Protein AF-A0AAE1B5J1-F1 (afdb_monomer)

Foldseek 3Di:
DDDDDDDDDDDPPPDDPDPPPDPFDDDPPPDDPPDPPDDDDDDPCCVVCCVPDDHPPDPCVVVVVVPDWPDDCVPADDPPDPPHDLCRRCVVVVVVVVVCCVPVDDDDPDDDDDDDDDDDDDDDPPDDDDDDDDDPDPPDDPVPPDDDDAQDWDWDDDDQWI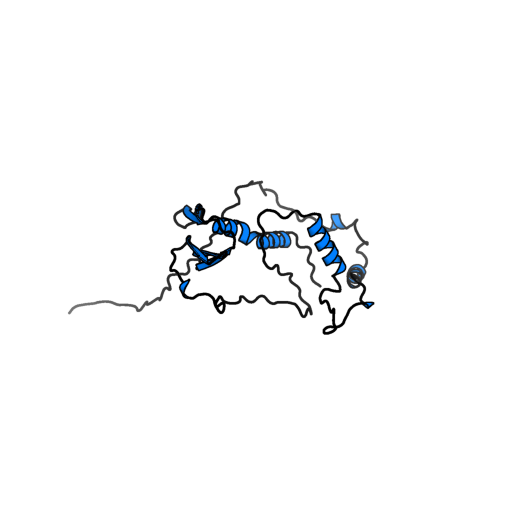WIWGHHVHTDTDIDSDFDQDWDWDWTQDPVGTDTDTDGPVVVSCVVCVCVVVVVNVVCVVVPPDDDD

Radius of gyration: 28.38 Å; Cα contacts (8 Å, |Δi|>4): 147; chains: 1; bounding box: 69×84×65 Å

Sequence (229 aa):
MTDEDSGDIDTSNEVDPDQSNVDDGLDLDERDSFSWGEDLKPVEINLFTKHVGPKTEDLELIHERKYLHINDNTNALAAGQDGYNPLFKIQPVNNTVKNACNTLFRLGAAFSFNEVMIPFKGSLWFRSTQRTVLSKRKHFPKDLEDQLQVNECKMRSVGNLVDTQWRHKRVMHMLSTDASPMMHTVSFHSKGGPIDKQIYQCVEVYIKNIGDVDRQDQVKAYFSTGQKK

Organism: NCBI:txid231223

Structure (mmCIF, N/CA/C/O backbone):
data_AF-A0AAE1B5J1-F1
#
_entry.id   AF-A0AAE1B5J1-F1
#
loop_
_atom_site.group_PDB
_atom_site.id
_atom_site.type_symbol
_atom_site.label_atom_id
_atom_site.label_alt_id
_atom_site.label_comp_id
_atom_site.label_asym_id
_atom_site.label_entity_id
_atom_site.label_seq_id
_atom_site.pdbx_PDB_ins_code
_atom_site.Cartn_x
_atom_site.Cartn_y
_atom_site.Cartn_z
_atom_site.occupancy
_atom_site.B_iso_or_equiv
_atom_site.auth_seq_id
_atom_site.auth_comp_id
_atom_site.auth_asym_id
_atom_site.auth_atom_id
_atom_site.pdbx_PDB_model_num
ATOM 1 N N . MET A 1 1 ? -33.821 69.588 31.229 1.00 34.25 1 MET A N 1
ATOM 2 C CA . MET A 1 1 ? -33.974 68.820 32.476 1.00 34.25 1 MET A CA 1
ATOM 3 C C . MET A 1 1 ? -33.841 67.372 32.058 1.00 34.25 1 MET A C 1
ATOM 5 O O . MET A 1 1 ? -34.768 66.920 31.407 1.00 34.25 1 MET A O 1
ATOM 9 N N . THR A 1 2 ? -32.651 66.797 32.313 1.00 34.25 2 THR A N 1
ATOM 10 C CA . THR A 1 2 ? -32.288 65.357 32.387 1.00 34.25 2 THR A CA 1
ATOM 11 C C . THR A 1 2 ? -32.663 64.445 31.210 1.00 34.25 2 THR A C 1
ATOM 13 O O . THR A 1 2 ? -33.786 64.491 30.736 1.00 34.25 2 THR A O 1
ATOM 16 N N . ASP A 1 3 ? -31.860 63.517 30.709 1.00 32.44 3 ASP A N 1
ATOM 17 C CA . ASP A 1 3 ? -30.463 63.118 30.880 1.00 32.44 3 ASP A CA 1
ATOM 18 C C . ASP A 1 3 ? -30.115 62.260 29.643 1.00 32.44 3 ASP A C 1
ATOM 20 O O . ASP A 1 3 ? -30.984 61.906 28.841 1.00 32.44 3 ASP A O 1
ATOM 24 N N . GLU A 1 4 ? -28.828 61.976 29.501 1.00 37.03 4 GLU A N 1
ATOM 25 C CA . GLU A 1 4 ? -28.194 60.994 28.620 1.00 37.03 4 GLU A CA 1
ATOM 26 C C . G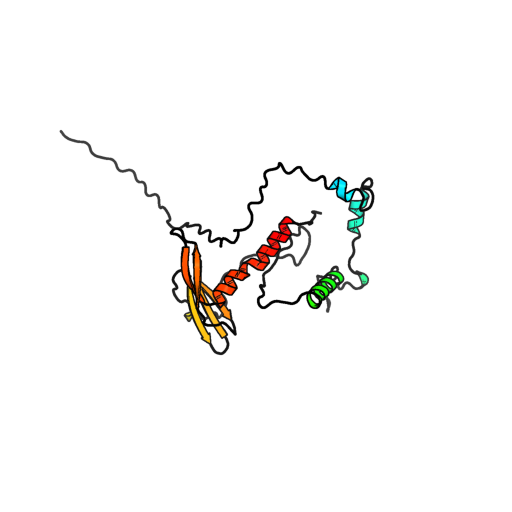LU A 1 4 ? -28.829 59.593 28.728 1.00 37.03 4 GLU A C 1
ATOM 28 O O . GLU A 1 4 ? -29.213 59.205 29.826 1.00 37.03 4 GLU A O 1
ATOM 33 N N . ASP A 1 5 ? -28.859 58.811 27.637 1.00 35.16 5 ASP A N 1
ATOM 34 C CA . ASP A 1 5 ? -28.282 57.453 27.664 1.00 35.16 5 ASP A CA 1
ATOM 35 C C . ASP A 1 5 ? -28.103 56.818 26.263 1.00 35.16 5 ASP A C 1
ATOM 37 O O . ASP A 1 5 ? -28.937 56.986 25.374 1.00 35.16 5 ASP A O 1
ATOM 41 N N . SER A 1 6 ? -26.961 56.132 26.137 1.00 36.59 6 SER A N 1
ATOM 42 C CA . SER A 1 6 ? -26.529 55.001 25.286 1.00 36.59 6 SER A CA 1
ATOM 43 C C . SER A 1 6 ? -27.397 54.548 24.092 1.00 36.59 6 SER A C 1
ATOM 45 O O . SER A 1 6 ? -28.604 54.391 24.173 1.00 36.59 6 SER A O 1
ATOM 47 N N . GLY A 1 7 ? -26.870 54.246 22.901 1.00 30.53 7 GLY A N 1
ATOM 48 C CA . GLY A 1 7 ? -25.543 53.743 22.556 1.00 30.53 7 GLY A CA 1
ATOM 49 C C . GLY A 1 7 ? -25.546 52.216 22.528 1.00 30.53 7 GLY A C 1
ATOM 50 O O . GLY A 1 7 ? -25.080 51.629 23.487 1.00 30.53 7 GLY A O 1
ATOM 51 N N . ASP A 1 8 ? -26.011 51.600 21.433 1.00 35.25 8 ASP A N 1
ATOM 52 C CA . ASP A 1 8 ? -25.713 50.194 21.133 1.00 35.25 8 ASP A CA 1
ATOM 53 C C . ASP A 1 8 ? -25.432 49.998 19.639 1.00 35.25 8 ASP A C 1
ATOM 55 O O . ASP A 1 8 ? -26.232 50.308 18.753 1.00 35.25 8 ASP A O 1
ATOM 59 N N . ILE A 1 9 ? -24.210 49.531 19.404 1.00 37.53 9 ILE A N 1
ATOM 60 C CA . ILE A 1 9 ? -23.598 49.174 18.134 1.00 37.53 9 ILE A CA 1
ATOM 61 C C . ILE A 1 9 ? -24.028 47.744 17.798 1.00 37.53 9 ILE A C 1
ATOM 63 O O . ILE A 1 9 ? -23.862 46.829 18.601 1.00 37.53 9 ILE A O 1
ATOM 67 N N . ASP A 1 10 ? -24.539 47.557 16.584 1.00 32.00 10 ASP A N 1
ATOM 68 C CA . ASP A 1 10 ? -24.821 46.247 16.006 1.00 32.00 10 ASP A CA 1
ATOM 69 C C . ASP A 1 10 ? -23.497 45.542 15.659 1.00 32.00 10 ASP A C 1
ATOM 71 O O . ASP A 1 10 ? -22.845 45.836 14.655 1.00 32.00 10 ASP A O 1
ATOM 75 N N . THR A 1 11 ? -23.064 44.637 16.536 1.00 33.38 11 THR A N 1
AT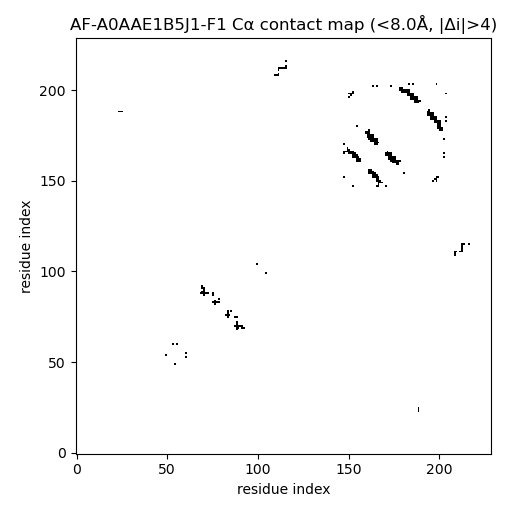OM 76 C CA . THR A 1 11 ? -22.020 43.643 16.255 1.00 33.38 11 THR A CA 1
ATOM 77 C C . THR A 1 11 ? -22.597 42.249 16.424 1.00 33.38 11 THR A C 1
ATOM 79 O O . THR A 1 11 ? -22.384 41.589 17.440 1.00 33.38 11 THR A O 1
ATOM 82 N N . SER A 1 12 ? -23.300 41.771 15.405 1.00 33.84 12 SER A N 1
ATOM 83 C CA . SER A 1 12 ? -23.534 40.345 15.200 1.00 33.84 12 SER A CA 1
ATOM 84 C C . SER A 1 12 ? -22.434 39.780 14.291 1.00 33.84 12 SER A C 1
ATOM 86 O O . SER A 1 12 ? -22.598 39.585 13.092 1.00 33.84 12 SER A O 1
ATOM 88 N N . ASN A 1 13 ? -21.263 39.526 14.887 1.00 30.66 13 ASN A N 1
ATOM 89 C CA . ASN A 1 13 ? -20.312 38.556 14.346 1.00 30.66 13 ASN A CA 1
ATOM 90 C C . ASN A 1 13 ? -20.913 37.160 14.564 1.00 30.66 13 ASN A C 1
ATOM 92 O O . ASN A 1 13 ? -20.880 36.641 15.681 1.00 30.66 13 ASN A O 1
ATOM 96 N N . GLU A 1 14 ? -21.451 36.547 13.512 1.00 32.97 14 GLU A N 1
ATOM 97 C CA . GLU A 1 14 ? -21.687 35.102 13.481 1.00 32.97 14 GLU A CA 1
ATOM 98 C C . GLU A 1 14 ? -20.327 34.391 13.509 1.00 32.97 14 GLU A C 1
ATOM 100 O O . GLU A 1 14 ? -19.630 34.274 12.501 1.00 32.97 14 GLU A O 1
ATOM 105 N N . VAL A 1 15 ? -19.913 33.960 14.701 1.00 33.94 15 VAL A N 1
ATOM 106 C CA . VAL A 1 15 ? -18.775 33.058 14.882 1.00 33.94 15 VAL A CA 1
ATOM 107 C C . VAL A 1 15 ? -19.302 31.630 14.816 1.00 33.94 15 VAL A C 1
ATOM 109 O O . VAL A 1 15 ? -19.942 31.146 15.746 1.00 33.94 15 VAL A O 1
ATOM 112 N N . ASP A 1 16 ? -19.015 30.981 13.694 1.00 32.66 16 ASP A N 1
ATOM 113 C CA . ASP A 1 16 ? -19.186 29.552 13.428 1.00 32.66 16 ASP A CA 1
ATOM 114 C C . ASP A 1 16 ? -18.270 28.743 14.381 1.00 32.66 16 ASP A C 1
ATOM 116 O O . ASP A 1 16 ? -17.042 28.856 14.272 1.00 32.66 16 ASP A O 1
ATOM 120 N N . PRO A 1 17 ? -18.780 27.963 15.357 1.00 32.44 17 PRO A N 1
ATOM 121 C CA . PRO A 1 17 ? -17.929 27.349 16.363 1.00 32.44 17 PRO A CA 1
ATOM 122 C C . PRO A 1 17 ? -17.772 25.847 16.110 1.00 32.44 17 PRO A C 1
ATOM 124 O O . PRO A 1 17 ? -18.260 25.062 16.908 1.00 32.44 17 PRO A O 1
ATOM 127 N N . ASP A 1 18 ? -17.088 25.425 15.040 1.00 34.34 18 ASP A N 1
ATOM 128 C CA . ASP A 1 18 ? -16.332 24.155 15.070 1.00 34.34 18 ASP A CA 1
ATOM 129 C C . ASP A 1 18 ? -15.359 24.006 13.884 1.00 34.34 18 ASP A C 1
ATOM 131 O O . ASP A 1 18 ? -15.517 23.176 12.989 1.00 34.34 18 ASP A O 1
ATOM 135 N N . GLN A 1 19 ? -14.298 24.812 13.875 1.00 31.31 19 GLN A N 1
ATOM 136 C CA . GLN A 1 19 ? -13.058 24.435 13.190 1.00 31.31 19 GLN A CA 1
ATOM 137 C C . GLN A 1 19 ? -12.030 23.989 14.226 1.00 31.31 19 GLN A C 1
ATOM 139 O O . GLN A 1 19 ? -10.984 24.608 14.420 1.00 31.31 19 GLN A O 1
ATOM 144 N N . SER A 1 20 ? -12.324 22.896 14.929 1.00 32.25 20 SER A N 1
ATOM 145 C CA . SER A 1 20 ? -11.291 22.170 15.654 1.00 32.25 20 SER A CA 1
ATOM 146 C C . SER A 1 20 ? -10.507 21.293 14.668 1.00 32.25 20 SER A C 1
ATOM 148 O O . SER A 1 20 ? -10.861 20.160 14.355 1.00 32.25 20 SER A O 1
ATOM 150 N N . ASN A 1 21 ? -9.408 21.846 14.147 1.00 30.94 21 ASN A N 1
ATOM 151 C CA . ASN A 1 21 ? -8.335 21.061 13.540 1.00 30.94 21 ASN A CA 1
ATOM 152 C C . ASN A 1 21 ? -7.795 20.098 14.607 1.00 30.94 21 ASN A C 1
ATOM 154 O O . ASN A 1 21 ? -7.036 20.501 15.486 1.00 30.94 21 ASN A O 1
ATOM 158 N N . VAL A 1 22 ? -8.256 18.847 14.573 1.00 33.16 22 VAL A N 1
ATOM 159 C CA . VAL A 1 22 ? -7.724 17.775 15.416 1.00 33.16 22 VAL A CA 1
ATOM 160 C C . VAL A 1 22 ? -6.590 17.099 14.649 1.00 33.16 22 VAL A C 1
ATOM 162 O O . VAL A 1 22 ? -6.818 16.339 13.694 1.00 33.16 22 VAL A O 1
ATOM 165 N N . ASP A 1 23 ? -5.377 17.493 15.022 1.00 35.31 23 ASP A N 1
ATOM 166 C CA . ASP A 1 23 ? -4.120 16.843 14.679 1.00 35.31 23 ASP A CA 1
ATOM 167 C C . ASP A 1 23 ? -3.923 15.670 15.650 1.00 35.31 23 ASP A C 1
ATOM 169 O O . ASP A 1 23 ? -3.488 15.848 16.783 1.00 35.31 23 ASP A O 1
ATOM 173 N N . ASP A 1 24 ? -4.371 14.486 15.230 1.00 36.31 24 ASP A N 1
ATOM 174 C CA . ASP A 1 24 ? -4.282 13.237 15.995 1.00 36.31 24 ASP A CA 1
ATOM 175 C C . ASP A 1 24 ? -3.102 12.409 15.467 1.00 36.31 24 ASP A C 1
ATOM 177 O O . ASP A 1 24 ? -3.276 11.335 14.883 1.00 36.31 24 ASP A O 1
ATOM 181 N N . GLY A 1 25 ? -1.893 12.951 15.608 1.00 37.16 25 GLY A N 1
ATOM 182 C CA . GLY A 1 25 ? -0.659 12.203 15.402 1.00 37.16 25 GLY A CA 1
ATOM 183 C C . GLY A 1 25 ? -0.437 11.227 16.558 1.00 37.16 25 GLY A C 1
ATOM 184 O O . GLY A 1 25 ? -0.418 11.625 17.721 1.00 37.16 25 GLY A O 1
ATOM 185 N N . LEU A 1 26 ? -0.285 9.938 16.251 1.00 42.88 26 LEU A N 1
ATOM 186 C CA . LEU A 1 26 ? 0.264 8.971 17.200 1.00 42.88 26 LEU A CA 1
ATOM 187 C C . LEU A 1 26 ? 1.771 9.210 17.297 1.00 42.88 26 LEU A C 1
ATOM 189 O O . LEU A 1 26 ? 2.478 9.094 16.297 1.00 42.88 26 LEU A O 1
ATOM 193 N N . ASP A 1 27 ? 2.237 9.540 18.496 1.00 39.25 27 ASP A N 1
ATOM 194 C CA . ASP A 1 27 ? 3.647 9.780 18.785 1.00 39.25 27 ASP A CA 1
ATOM 195 C C . ASP A 1 27 ? 4.402 8.440 18.789 1.00 39.25 27 ASP A C 1
ATOM 197 O O . ASP A 1 27 ? 4.147 7.569 19.626 1.00 39.25 27 ASP A O 1
ATOM 201 N N . LEU A 1 28 ? 5.282 8.235 17.807 1.00 43.75 28 LEU A N 1
ATOM 202 C CA . LEU A 1 28 ? 6.151 7.054 17.714 1.00 43.75 28 LEU A CA 1
ATOM 203 C C . LEU A 1 28 ? 7.645 7.398 17.757 1.00 43.75 28 LEU A C 1
ATOM 205 O O . LEU A 1 28 ? 8.471 6.499 17.585 1.00 43.75 28 LEU A O 1
ATOM 209 N N . ASP A 1 29 ? 8.003 8.645 18.058 1.00 38.66 29 ASP A N 1
ATOM 210 C CA . ASP A 1 29 ? 9.387 9.112 17.980 1.00 38.66 29 ASP A CA 1
ATOM 211 C C . ASP A 1 29 ? 9.989 9.411 19.361 1.00 38.66 29 ASP A C 1
ATOM 213 O O . ASP A 1 29 ? 10.525 10.481 19.627 1.00 38.66 29 ASP A O 1
ATOM 217 N N . GLU A 1 30 ? 10.004 8.404 20.236 1.00 45.66 30 GLU A N 1
ATOM 218 C CA . GLU A 1 30 ? 11.075 8.292 21.232 1.00 45.66 30 GLU A CA 1
ATOM 219 C C . GLU A 1 30 ? 12.156 7.366 20.668 1.00 45.66 30 GLU A C 1
ATOM 221 O O . GLU A 1 30 ? 12.141 6.156 20.901 1.00 45.66 30 GLU A O 1
ATOM 226 N N . ARG A 1 31 ? 13.090 7.920 19.884 1.00 44.06 31 ARG A N 1
ATOM 227 C CA . ARG A 1 31 ? 14.431 7.343 19.703 1.00 44.06 31 ARG A CA 1
ATOM 228 C C . ARG A 1 31 ? 15.435 8.373 19.171 1.00 44.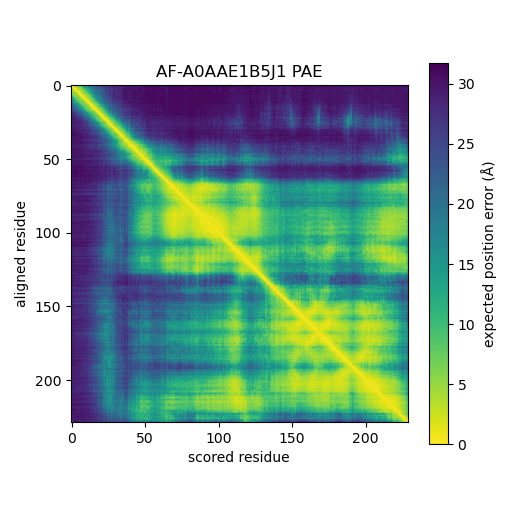06 31 ARG A C 1
ATOM 230 O O . ARG A 1 31 ? 15.290 8.898 18.075 1.00 44.06 31 ARG A O 1
ATOM 237 N N . ASP A 1 32 ? 16.468 8.573 19.986 1.00 37.59 32 ASP A N 1
ATOM 238 C CA . ASP A 1 32 ? 17.760 9.212 19.730 1.00 37.59 32 ASP A CA 1
ATOM 239 C C . ASP A 1 32 ? 17.754 10.648 19.193 1.00 37.59 32 ASP A C 1
ATOM 241 O O . ASP A 1 32 ? 17.873 10.923 18.000 1.00 37.59 32 ASP A O 1
ATOM 245 N N . SER A 1 33 ? 17.816 11.590 20.137 1.00 45.69 33 SER A N 1
ATOM 246 C CA . SER A 1 33 ? 18.436 12.900 19.946 1.00 45.69 33 SER A CA 1
ATOM 247 C C . SER A 1 33 ? 19.943 12.742 19.672 1.00 45.69 33 SER A C 1
ATOM 249 O O . SER A 1 33 ? 20.786 13.072 20.509 1.00 45.69 33 SER A O 1
ATOM 251 N N . PHE A 1 34 ? 20.301 12.201 18.508 1.00 40.28 34 PHE A N 1
ATOM 252 C CA . PHE A 1 34 ? 21.653 12.299 17.975 1.00 40.28 34 PHE A CA 1
ATOM 253 C C . PHE A 1 34 ? 21.814 13.707 17.387 1.00 40.28 34 PHE A C 1
ATOM 255 O O . PHE A 1 34 ? 21.155 14.087 16.422 1.00 40.28 34 PHE A O 1
ATOM 262 N N . SER A 1 35 ? 22.630 14.510 18.063 1.00 41.06 35 SER A N 1
ATOM 263 C CA . SER A 1 35 ? 22.847 15.936 17.818 1.00 41.06 35 SER A CA 1
ATOM 264 C C . SER A 1 35 ? 23.281 16.237 16.375 1.00 41.06 35 SER A C 1
ATOM 266 O O . SER A 1 35 ? 24.405 15.932 15.984 1.00 41.06 35 SER A O 1
ATOM 268 N N . TRP A 1 36 ? 22.424 16.917 15.607 1.00 40.31 36 TRP A N 1
ATOM 269 C CA . TRP A 1 36 ? 22.756 17.584 14.336 1.00 40.31 36 TRP A CA 1
ATOM 270 C C . TRP A 1 36 ? 23.494 18.920 14.564 1.00 40.31 36 TRP A C 1
ATOM 272 O O . TRP A 1 36 ? 23.179 19.935 13.951 1.00 40.31 36 TRP A O 1
ATOM 282 N N . GLY A 1 37 ? 24.454 18.948 15.490 1.00 47.00 37 GLY A N 1
ATOM 283 C CA . GLY A 1 37 ? 25.156 20.164 15.917 1.00 47.00 37 GLY A CA 1
ATOM 284 C C . GLY A 1 37 ? 26.254 20.671 14.975 1.00 47.00 37 GLY A C 1
ATOM 285 O O . GLY A 1 37 ? 26.966 21.598 15.349 1.00 47.00 37 GLY A O 1
ATOM 286 N N . GLU A 1 38 ? 26.421 20.086 13.787 1.00 51.53 38 GLU A N 1
ATOM 287 C CA . GLU A 1 38 ? 27.392 20.554 12.794 1.00 51.53 38 GLU A CA 1
ATOM 288 C C . GLU A 1 38 ? 26.693 21.045 11.525 1.00 51.53 38 GLU A C 1
ATOM 290 O O . GLU A 1 38 ? 25.786 20.388 11.009 1.00 51.53 38 GLU A O 1
ATOM 295 N N . ASP A 1 39 ? 27.151 22.188 11.002 1.00 53.72 39 ASP A N 1
ATOM 296 C CA . ASP A 1 39 ? 26.728 22.714 9.704 1.00 53.72 39 ASP A CA 1
ATOM 297 C C . ASP A 1 39 ? 26.977 21.663 8.614 1.00 53.72 39 ASP A C 1
ATOM 299 O O . ASP A 1 39 ? 28.115 21.415 8.195 1.00 53.72 39 ASP A O 1
ATOM 303 N N . LEU A 1 40 ? 25.896 21.042 8.139 1.00 54.66 40 LEU A N 1
ATOM 304 C CA . LEU A 1 40 ? 25.945 20.077 7.050 1.00 54.66 40 LEU A CA 1
ATOM 305 C C . LEU A 1 40 ? 26.404 20.780 5.776 1.00 54.66 40 LEU A C 1
ATOM 307 O O . LEU A 1 40 ? 25.660 21.523 5.134 1.00 54.66 40 LEU A O 1
ATOM 311 N N . LYS A 1 41 ? 27.654 20.528 5.393 1.00 56.03 41 LYS A N 1
ATOM 312 C CA . LYS A 1 41 ? 28.191 21.010 4.123 1.00 56.03 41 LYS A CA 1
ATOM 313 C C . LYS A 1 41 ? 27.541 20.229 2.975 1.00 56.03 41 LYS A C 1
ATOM 315 O O . LYS A 1 41 ? 27.426 19.005 3.075 1.00 56.03 41 LYS A O 1
ATOM 320 N N . PRO A 1 42 ? 27.147 20.892 1.873 1.00 55.69 42 PRO A N 1
ATOM 321 C CA . PRO A 1 42 ? 26.664 20.200 0.687 1.00 55.69 42 PRO A CA 1
ATOM 322 C C . PRO A 1 42 ? 27.691 19.161 0.234 1.00 55.69 42 PRO A C 1
ATOM 324 O O . PRO A 1 42 ? 28.858 19.487 0.014 1.00 55.69 42 PRO A O 1
ATOM 327 N N . VAL A 1 43 ? 27.269 17.905 0.097 1.00 55.84 43 VAL A N 1
ATOM 328 C CA . VAL A 1 43 ? 28.120 16.867 -0.489 1.00 55.84 43 VAL A CA 1
ATOM 329 C C . VAL A 1 43 ? 28.215 17.136 -1.987 1.00 55.84 43 VAL A C 1
ATOM 331 O O . VAL A 1 43 ? 27.210 17.101 -2.698 1.00 55.84 43 VAL A O 1
ATOM 334 N N . GLU A 1 44 ? 29.423 17.392 -2.489 1.00 58.47 44 GLU A N 1
ATOM 335 C CA . GLU A 1 44 ? 29.667 17.475 -3.927 1.00 58.47 44 GLU A CA 1
ATOM 336 C C . GLU A 1 44 ? 29.524 16.085 -4.567 1.00 58.47 44 GLU A C 1
ATOM 338 O O . GLU A 1 44 ? 30.472 15.304 -4.650 1.00 58.47 44 GLU A O 1
ATOM 343 N N . ILE A 1 45 ? 28.320 15.776 -5.059 1.00 57.22 45 ILE A N 1
ATOM 344 C CA . ILE A 1 45 ? 27.990 14.512 -5.747 1.00 57.22 45 ILE A CA 1
ATOM 345 C C . ILE A 1 45 ? 28.942 14.252 -6.929 1.00 57.22 45 ILE A C 1
ATOM 347 O O . ILE A 1 45 ? 29.282 13.104 -7.217 1.00 57.22 45 ILE A O 1
ATOM 351 N N . ASN A 1 46 ? 29.442 15.319 -7.563 1.00 57.72 46 ASN A N 1
ATOM 352 C CA . ASN A 1 46 ? 30.378 15.248 -8.684 1.00 57.72 46 ASN A CA 1
ATOM 353 C C . ASN A 1 46 ? 31.658 14.464 -8.352 1.00 57.72 46 ASN A C 1
ATOM 355 O O . ASN A 1 46 ? 32.151 13.740 -9.212 1.00 57.72 46 ASN A O 1
ATOM 359 N N . LEU A 1 47 ? 32.185 14.547 -7.125 1.00 58.91 47 LEU A N 1
ATOM 360 C CA . LEU A 1 47 ? 33.372 13.782 -6.712 1.00 58.91 47 LEU A CA 1
ATOM 361 C C . LEU A 1 47 ? 33.111 12.267 -6.680 1.00 58.91 47 LEU A C 1
ATOM 363 O O . LEU A 1 47 ? 34.012 11.487 -6.997 1.00 58.91 47 LEU A O 1
ATOM 367 N N . PHE A 1 48 ? 31.878 11.854 -6.370 1.00 56.75 48 PHE A N 1
ATOM 368 C CA . PHE A 1 48 ? 31.466 10.448 -6.323 1.00 56.75 48 PHE A CA 1
ATOM 369 C C . PHE A 1 48 ? 31.172 9.862 -7.707 1.00 56.75 48 PHE A C 1
ATOM 371 O O . PHE A 1 48 ? 31.475 8.697 -7.955 1.00 56.75 48 PHE A O 1
ATOM 378 N N . THR A 1 49 ? 30.623 10.652 -8.633 1.00 61.75 49 THR A N 1
ATOM 379 C CA . THR A 1 49 ? 30.252 10.169 -9.975 1.00 61.75 49 THR A CA 1
ATOM 380 C C . THR A 1 49 ? 31.341 10.373 -11.026 1.00 61.75 49 THR A C 1
ATOM 382 O O . THR A 1 49 ? 31.280 9.747 -12.077 1.00 61.75 49 THR A O 1
ATOM 385 N N . LYS A 1 50 ? 32.377 11.183 -10.759 1.00 64.31 50 LYS A N 1
ATOM 386 C CA . LYS A 1 50 ? 33.480 11.480 -11.702 1.00 64.31 50 LYS A CA 1
ATOM 387 C C . LYS A 1 50 ? 34.195 10.242 -12.257 1.00 64.31 50 LYS A C 1
ATOM 389 O O . LYS A 1 50 ? 34.761 10.297 -13.345 1.00 64.31 50 LYS A O 1
ATOM 394 N N . HIS A 1 51 ? 34.190 9.144 -11.505 1.00 68.00 51 HIS A N 1
ATOM 395 C CA . HIS A 1 51 ? 34.872 7.898 -11.862 1.00 68.00 51 HIS A CA 1
ATOM 396 C C . HIS A 1 51 ? 33.913 6.806 -12.363 1.00 68.00 51 HIS A C 1
ATOM 398 O O . HIS A 1 51 ? 34.361 5.702 -12.665 1.00 68.00 51 HIS A O 1
ATOM 404 N N . VAL A 1 52 ? 32.605 7.088 -12.434 1.00 66.81 52 VAL A N 1
ATOM 405 C CA . VAL A 1 52 ? 31.568 6.109 -12.778 1.00 66.81 52 VAL A CA 1
ATOM 406 C C . VAL A 1 52 ? 30.728 6.638 -13.937 1.00 66.81 52 VAL A C 1
ATOM 408 O O . VAL A 1 52 ? 29.977 7.598 -13.793 1.00 66.81 52 VAL A O 1
ATOM 411 N N . GLY A 1 53 ? 30.824 5.962 -15.081 1.00 62.88 53 GLY A N 1
ATOM 412 C CA . GLY A 1 53 ? 30.126 6.330 -16.314 1.00 62.88 53 GLY A CA 1
ATOM 413 C C . GLY A 1 53 ? 31.008 7.105 -17.303 1.00 62.88 53 GLY A C 1
ATOM 414 O O . GLY A 1 53 ? 32.158 7.425 -16.992 1.00 62.88 53 GLY A O 1
ATOM 415 N N . PRO A 1 54 ? 30.512 7.359 -18.526 1.00 57.97 54 PRO A N 1
ATOM 416 C CA . PRO A 1 54 ? 31.270 8.078 -19.548 1.00 57.97 54 PRO A CA 1
ATOM 417 C C . PRO A 1 54 ? 31.599 9.504 -19.081 1.00 57.97 54 PRO A C 1
ATOM 419 O O . PRO A 1 54 ? 30.804 10.135 -18.385 1.00 57.97 54 PRO A O 1
ATOM 422 N N . LYS A 1 55 ? 32.791 10.005 -19.427 1.00 57.59 55 LYS A N 1
ATOM 423 C CA . LYS A 1 55 ? 33.266 11.326 -18.989 1.00 57.59 55 LYS A CA 1
ATOM 424 C C . LYS A 1 55 ? 32.372 12.414 -19.591 1.00 57.59 55 LYS A C 1
ATOM 426 O O . LYS A 1 55 ? 32.204 12.485 -20.801 1.00 57.59 55 LYS A O 1
ATOM 431 N N . THR A 1 56 ? 31.806 13.250 -18.730 1.00 53.75 56 THR A N 1
ATOM 432 C CA . THR A 1 56 ? 30.755 14.251 -18.990 1.00 53.75 56 THR A CA 1
ATOM 433 C C . THR A 1 56 ? 31.196 15.469 -19.817 1.00 53.75 56 THR A C 1
ATOM 435 O O . THR A 1 56 ? 30.653 16.558 -19.652 1.00 53.75 56 THR A O 1
ATOM 438 N N . GLU A 1 57 ? 32.188 15.315 -20.688 1.00 54.28 57 GLU A N 1
ATOM 439 C CA . GLU A 1 57 ? 32.622 16.371 -21.613 1.00 54.28 57 GLU A CA 1
ATOM 440 C C . GLU A 1 57 ? 31.738 16.402 -22.874 1.00 54.28 57 GLU A C 1
ATOM 442 O O . GLU A 1 57 ? 31.634 17.433 -23.534 1.00 54.28 57 GLU A O 1
ATOM 447 N N . ASP A 1 58 ? 30.991 15.322 -23.128 1.00 48.84 58 ASP A N 1
ATOM 448 C CA . ASP A 1 58 ? 30.091 15.200 -24.267 1.00 48.84 58 ASP A CA 1
ATOM 449 C C . ASP A 1 58 ? 28.621 15.381 -23.855 1.00 48.84 58 ASP A C 1
ATOM 451 O O . ASP A 1 58 ? 28.031 14.585 -23.115 1.00 48.84 58 ASP A O 1
ATOM 455 N N . LEU A 1 59 ? 27.978 16.406 -24.423 1.00 48.97 59 LEU A N 1
ATOM 456 C CA . LEU A 1 59 ? 26.523 16.642 -24.394 1.00 48.97 59 LEU A CA 1
ATOM 457 C C . LEU A 1 59 ? 25.697 15.452 -24.950 1.00 48.97 59 LEU A C 1
ATOM 459 O O . LEU A 1 59 ? 24.464 15.461 -24.887 1.00 48.97 59 LEU A O 1
ATOM 463 N N . GLU A 1 60 ? 26.358 14.408 -25.455 1.00 51.59 60 GLU A N 1
ATOM 464 C CA . GLU A 1 60 ? 25.771 13.170 -25.971 1.00 51.59 60 GLU A CA 1
ATOM 465 C C . GLU A 1 60 ? 25.232 12.218 -24.881 1.00 51.59 60 GLU A C 1
ATOM 467 O O . GLU A 1 60 ? 24.377 11.379 -25.159 1.00 51.59 60 GLU A O 1
ATOM 472 N N . LEU A 1 61 ? 25.590 12.385 -23.604 1.00 48.28 61 LEU A N 1
ATOM 473 C CA . LEU A 1 61 ? 25.034 11.555 -22.515 1.00 48.28 61 LEU A CA 1
ATOM 474 C C . LEU A 1 61 ? 23.535 11.798 -22.248 1.00 48.28 61 LEU A C 1
ATOM 476 O O . LEU A 1 61 ? 22.804 10.892 -21.833 1.00 48.28 61 LEU A O 1
ATOM 480 N N . ILE A 1 62 ? 23.032 13.004 -22.538 1.00 50.69 62 ILE A N 1
ATOM 481 C CA . ILE A 1 62 ? 21.583 13.284 -22.546 1.00 50.69 62 ILE A CA 1
ATOM 482 C C . ILE A 1 62 ? 20.906 12.555 -23.728 1.00 50.69 62 ILE A C 1
ATOM 484 O O . ILE A 1 62 ? 19.705 12.269 -23.686 1.00 50.69 62 ILE A O 1
ATOM 488 N N . HIS A 1 63 ? 21.663 12.209 -24.775 1.00 51.62 63 HIS A N 1
ATOM 489 C CA . HIS A 1 63 ? 21.193 11.449 -25.931 1.00 51.62 63 HIS A CA 1
ATOM 490 C C . HIS A 1 63 ? 21.126 9.936 -25.677 1.00 51.62 63 HIS A C 1
ATOM 492 O O . HIS A 1 63 ? 20.162 9.319 -26.123 1.00 51.62 63 HIS A O 1
ATOM 498 N N . GLU A 1 64 ? 22.039 9.332 -24.914 1.00 52.53 64 GLU A N 1
ATOM 499 C CA . GLU A 1 64 ? 22.048 7.871 -24.697 1.00 52.53 64 GLU A CA 1
ATOM 500 C C . GLU A 1 64 ? 20.793 7.351 -23.976 1.00 52.53 64 GLU A C 1
ATOM 502 O O . GLU A 1 64 ? 20.219 6.327 -24.352 1.00 52.53 64 GLU A O 1
ATOM 507 N N . ARG A 1 65 ? 20.263 8.105 -23.003 1.00 59.06 65 ARG A N 1
ATOM 508 C CA . ARG A 1 65 ? 19.011 7.747 -22.306 1.00 59.06 65 ARG A CA 1
ATOM 509 C C . ARG A 1 65 ? 17.776 7.778 -23.211 1.00 59.06 65 ARG A C 1
ATOM 511 O O . ARG A 1 65 ? 16.749 7.206 -22.846 1.00 59.06 65 ARG A O 1
ATOM 518 N N . LYS A 1 66 ? 17.846 8.427 -24.383 1.00 65.50 66 LYS A N 1
ATOM 519 C CA . LYS A 1 66 ? 16.761 8.405 -25.382 1.00 65.50 66 LYS A CA 1
ATOM 520 C C . LYS A 1 66 ? 16.609 7.024 -26.024 1.00 65.50 66 LYS A C 1
ATOM 522 O O . LYS A 1 66 ? 15.514 6.715 -26.484 1.00 65.50 66 LYS A O 1
ATOM 527 N N . TYR A 1 67 ? 17.665 6.210 -26.007 1.00 73.12 67 TYR A N 1
ATOM 528 C CA . TYR A 1 67 ? 17.713 4.881 -26.620 1.00 73.12 67 TYR A CA 1
ATOM 529 C C . TYR A 1 67 ? 17.544 3.739 -25.613 1.00 73.12 67 TYR A C 1
ATOM 531 O O . TYR A 1 67 ? 17.663 2.571 -25.979 1.00 73.12 67 TYR A O 1
ATOM 539 N N . LEU A 1 68 ? 17.251 4.046 -24.344 1.00 79.81 68 LEU A N 1
ATOM 540 C CA . LEU A 1 68 ? 16.959 3.015 -23.357 1.00 79.81 68 LEU A CA 1
ATOM 541 C C . LEU A 1 68 ? 15.617 2.343 -23.690 1.00 79.81 68 LEU A C 1
ATOM 543 O O . LEU A 1 68 ? 14.541 2.879 -23.411 1.00 79.81 68 LEU A O 1
ATOM 547 N N . HIS A 1 69 ? 15.693 1.146 -24.266 1.00 84.50 69 HIS A N 1
ATOM 548 C CA . HIS A 1 69 ? 14.557 0.281 -24.561 1.00 84.50 69 HIS A CA 1
ATOM 549 C C . HIS A 1 69 ? 14.650 -0.996 -23.724 1.00 84.50 69 HIS A C 1
ATOM 551 O O . HIS A 1 69 ? 15.670 -1.674 -23.721 1.00 84.50 69 HIS A O 1
ATOM 557 N N . ILE A 1 70 ? 13.577 -1.310 -22.996 1.00 88.94 70 ILE A N 1
ATOM 558 C CA . ILE A 1 70 ? 13.527 -2.445 -22.058 1.00 88.94 70 ILE A CA 1
ATOM 559 C C . ILE A 1 70 ? 12.917 -3.700 -22.706 1.00 88.94 70 ILE A C 1
ATOM 561 O O . ILE A 1 70 ? 13.146 -4.810 -22.233 1.00 88.94 70 ILE A O 1
ATOM 565 N N . ASN A 1 71 ? 12.142 -3.541 -23.781 1.00 92.00 71 ASN A N 1
ATOM 566 C CA . ASN A 1 71 ? 11.503 -4.646 -24.489 1.00 92.00 71 ASN A CA 1
ATOM 567 C C . ASN A 1 71 ? 11.571 -4.442 -26.010 1.00 92.00 71 ASN A C 1
ATOM 569 O O . ASN A 1 71 ? 11.666 -3.305 -26.483 1.00 92.00 71 ASN A O 1
ATOM 573 N N . ASP A 1 72 ? 11.488 -5.543 -26.755 1.00 89.69 72 ASP A N 1
ATOM 574 C CA . ASP A 1 72 ? 11.471 -5.552 -28.215 1.00 89.69 72 ASP A CA 1
ATOM 575 C C . ASP A 1 72 ? 10.088 -5.147 -28.748 1.00 89.69 72 ASP A C 1
ATOM 577 O O . ASP A 1 72 ? 9.091 -5.846 -28.565 1.00 89.69 72 ASP A O 1
ATOM 581 N N . ASN A 1 73 ? 10.036 -4.004 -29.433 1.00 88.56 73 ASN A N 1
ATOM 582 C CA . ASN A 1 73 ? 8.796 -3.448 -29.968 1.00 88.56 73 ASN A CA 1
ATOM 583 C C . ASN A 1 73 ? 8.273 -4.184 -31.213 1.00 88.56 73 ASN A C 1
ATOM 585 O O . ASN A 1 73 ? 7.147 -3.898 -31.614 1.00 88.56 73 ASN A O 1
ATOM 589 N N . THR A 1 74 ? 9.023 -5.112 -31.819 1.00 90.19 74 THR A N 1
ATOM 590 C CA . THR A 1 74 ? 8.533 -5.896 -32.973 1.00 90.19 74 THR A CA 1
ATOM 591 C C . THR A 1 74 ? 7.297 -6.730 -32.629 1.00 90.19 74 THR A C 1
ATOM 593 O O . THR A 1 74 ? 6.445 -6.948 -33.485 1.00 90.19 74 THR A O 1
ATOM 596 N N . ASN A 1 75 ? 7.161 -7.118 -31.358 1.00 87.38 75 ASN A N 1
ATOM 597 C CA . ASN A 1 75 ? 6.037 -7.897 -30.837 1.00 87.38 75 ASN A CA 1
ATOM 598 C C . ASN A 1 75 ? 4.979 -7.028 -30.130 1.00 87.38 75 ASN A C 1
ATOM 600 O O . ASN A 1 75 ? 4.066 -7.555 -29.494 1.00 87.38 75 ASN A O 1
ATOM 604 N N . ALA A 1 76 ? 5.103 -5.697 -30.184 1.00 88.25 76 ALA A N 1
ATOM 605 C CA . ALA A 1 76 ? 4.159 -4.798 -29.534 1.00 88.25 76 ALA A CA 1
ATOM 606 C C . ALA A 1 76 ? 2.834 -4.761 -30.306 1.00 88.25 76 ALA A C 1
ATOM 608 O O . ALA A 1 76 ? 2.772 -4.286 -31.439 1.00 88.25 76 ALA A O 1
ATOM 609 N N . LEU A 1 77 ? 1.761 -5.214 -29.662 1.00 90.81 77 LEU A N 1
ATOM 610 C CA . LEU A 1 77 ? 0.413 -5.151 -30.221 1.00 90.81 77 LEU A CA 1
ATOM 611 C C . LEU A 1 77 ? -0.177 -3.739 -30.103 1.00 90.81 77 LEU A C 1
ATOM 613 O O . LEU A 1 77 ? 0.154 -2.974 -29.190 1.00 90.81 77 LEU A O 1
ATOM 617 N N . ALA A 1 78 ? -1.069 -3.392 -31.029 1.00 87.31 78 ALA A N 1
ATOM 618 C CA . ALA A 1 78 ? -1.790 -2.126 -31.029 1.00 87.31 78 ALA A CA 1
ATOM 619 C C . ALA A 1 78 ? -2.984 -2.156 -30.061 1.00 87.31 78 ALA A C 1
ATOM 621 O O . ALA A 1 78 ? -3.558 -3.209 -29.778 1.00 87.31 78 ALA A O 1
ATOM 622 N N . ALA A 1 79 ? -3.384 -0.979 -29.570 1.00 85.56 79 ALA A N 1
ATOM 623 C CA . ALA A 1 79 ? -4.549 -0.856 -28.701 1.00 85.56 79 ALA A CA 1
ATOM 624 C C . ALA A 1 79 ? -5.808 -1.402 -29.399 1.00 85.56 79 ALA A C 1
ATOM 626 O O . ALA A 1 79 ? -6.097 -1.037 -30.537 1.00 85.56 79 ALA A O 1
ATOM 627 N N . GLY A 1 80 ? -6.547 -2.274 -28.706 1.00 87.50 80 GLY A N 1
ATOM 628 C CA . GLY A 1 80 ? -7.755 -2.924 -29.227 1.00 87.50 80 GLY A CA 1
ATOM 629 C C . GLY A 1 80 ? -7.528 -4.291 -29.882 1.00 87.50 80 GLY A C 1
ATOM 630 O O . GLY A 1 80 ? -8.505 -4.966 -30.191 1.00 87.50 80 GLY A O 1
ATOM 631 N N . GLN A 1 81 ? -6.278 -4.728 -30.064 1.00 90.56 81 GLN A N 1
ATOM 632 C CA . GLN A 1 81 ? -5.977 -6.106 -30.460 1.00 90.56 81 GLN A CA 1
ATOM 633 C C . GLN A 1 81 ? -6.045 -7.052 -29.256 1.00 90.56 81 GLN A C 1
ATOM 635 O O . GLN A 1 81 ? -5.744 -6.656 -28.126 1.00 90.56 81 GLN A O 1
ATOM 640 N N . ASP A 1 82 ? -6.424 -8.306 -29.503 1.00 90.44 82 ASP A N 1
ATOM 641 C CA . ASP A 1 82 ? -6.425 -9.336 -28.465 1.00 90.44 82 ASP A CA 1
ATOM 642 C C . ASP A 1 82 ? -5.004 -9.550 -27.922 1.00 90.44 82 ASP A C 1
ATOM 644 O O . ASP A 1 82 ? -4.037 -9.584 -28.681 1.00 90.44 82 ASP A O 1
ATOM 648 N N . GLY A 1 83 ? -4.865 -9.618 -26.598 1.00 88.38 83 GLY A N 1
ATOM 649 C CA . GLY A 1 83 ? -3.562 -9.666 -25.924 1.00 88.38 83 GLY A CA 1
ATOM 650 C C . GLY A 1 83 ? -2.814 -8.327 -25.801 1.00 88.38 83 GLY A C 1
ATOM 651 O O . GLY A 1 83 ? -1.678 -8.315 -25.319 1.00 88.38 83 GLY A O 1
ATOM 652 N N . TYR A 1 84 ? -3.409 -7.189 -26.184 1.00 90.62 84 TYR A N 1
ATOM 653 C CA . TYR A 1 84 ? -2.797 -5.870 -25.978 1.00 90.62 84 TYR A CA 1
ATOM 654 C C . TYR A 1 84 ? -2.471 -5.601 -24.497 1.00 90.62 84 TYR A C 1
ATOM 656 O O . TYR A 1 84 ? -3.345 -5.638 -23.631 1.00 90.62 84 TYR A O 1
ATOM 664 N N . ASN A 1 85 ? -1.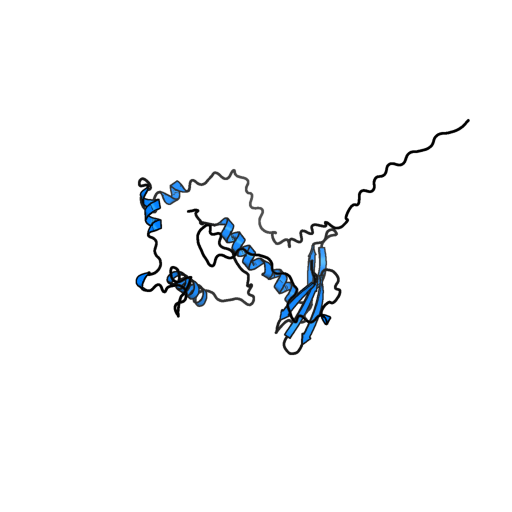211 -5.251 -24.215 1.00 89.62 85 ASN A N 1
ATOM 665 C CA . ASN A 1 85 ? -0.737 -4.903 -22.876 1.00 89.62 85 ASN A CA 1
ATOM 666 C C . ASN A 1 85 ? -0.184 -3.460 -22.838 1.00 89.62 85 ASN A C 1
ATOM 668 O O . ASN A 1 85 ? 0.890 -3.204 -23.390 1.00 89.62 85 ASN A O 1
ATOM 672 N N . PRO A 1 86 ? -0.829 -2.521 -22.116 1.00 88.12 86 PRO A N 1
ATOM 673 C CA . PRO A 1 86 ? -0.355 -1.138 -21.975 1.00 88.12 86 PRO A CA 1
ATOM 674 C C . PRO A 1 86 ? 1.049 -1.011 -21.360 1.00 88.12 86 PRO A C 1
ATOM 676 O O . PRO A 1 86 ? 1.735 -0.011 -21.573 1.00 88.12 86 PRO A O 1
ATOM 679 N N . LEU A 1 87 ? 1.487 -2.023 -20.603 1.00 90.69 87 LEU A N 1
ATOM 680 C CA . LEU A 1 87 ? 2.788 -2.075 -19.934 1.00 90.69 87 LEU A CA 1
ATOM 681 C C . LEU A 1 87 ? 3.830 -2.897 -20.705 1.00 90.69 87 LEU A C 1
ATOM 683 O O . LEU A 1 87 ? 4.913 -3.132 -20.172 1.00 90.69 87 LEU A O 1
ATOM 687 N N . PHE A 1 88 ? 3.540 -3.316 -21.944 1.00 92.12 88 PHE A N 1
ATOM 688 C CA . PHE A 1 88 ? 4.404 -4.184 -22.754 1.00 92.12 88 PHE A CA 1
ATOM 689 C C . PHE A 1 88 ? 5.873 -3.735 -22.745 1.00 92.12 88 PHE A C 1
ATOM 691 O O . PHE A 1 88 ? 6.770 -4.531 -22.484 1.00 92.12 88 PHE A O 1
ATOM 698 N N . LYS A 1 89 ? 6.127 -2.433 -22.927 1.00 90.62 89 LYS A N 1
ATOM 699 C CA . LYS A 1 89 ? 7.489 -1.873 -23.002 1.00 90.62 89 LYS A CA 1
ATOM 700 C C . LYS A 1 89 ? 8.331 -2.072 -21.739 1.00 90.62 89 LYS A C 1
ATOM 702 O O . LYS A 1 89 ? 9.549 -2.095 -21.839 1.00 90.62 89 LYS A O 1
ATOM 707 N N . ILE A 1 90 ? 7.701 -2.199 -20.573 1.00 91.88 90 ILE A N 1
ATOM 708 C CA . ILE A 1 90 ? 8.376 -2.389 -19.277 1.00 91.88 90 ILE A CA 1
ATOM 709 C C . ILE A 1 90 ? 8.103 -3.772 -18.673 1.00 91.88 90 ILE A C 1
ATOM 711 O O . ILE A 1 90 ? 8.541 -4.068 -17.562 1.00 91.88 90 ILE A O 1
ATOM 715 N N . GLN A 1 91 ? 7.366 -4.623 -19.389 1.00 93.19 91 GLN A N 1
ATOM 716 C CA . GLN A 1 91 ? 6.900 -5.911 -18.894 1.00 93.19 91 GLN A CA 1
ATOM 717 C C . GLN A 1 91 ? 8.037 -6.833 -18.427 1.00 93.19 91 GLN A C 1
ATOM 719 O O . GLN A 1 91 ? 7.869 -7.417 -17.357 1.00 93.19 91 GLN A O 1
ATOM 724 N N . PRO A 1 92 ? 9.192 -6.942 -19.120 1.00 94.06 92 PRO A N 1
ATOM 725 C CA . PRO A 1 92 ? 10.291 -7.785 -18.650 1.00 94.06 92 PRO A CA 1
ATOM 726 C C . PRO A 1 92 ? 10.780 -7.389 -17.253 1.00 94.06 92 PRO A C 1
ATOM 728 O O . PRO A 1 92 ? 10.866 -8.233 -16.367 1.00 94.06 92 PRO A O 1
ATOM 731 N N . VAL A 1 93 ? 11.003 -6.092 -17.019 1.00 93.94 93 VAL A N 1
ATOM 732 C CA . VAL A 1 93 ? 11.427 -5.576 -15.708 1.00 93.94 93 VAL A CA 1
ATOM 733 C C . VAL A 1 93 ? 10.342 -5.794 -14.658 1.00 93.94 93 VAL A C 1
ATOM 735 O O . VAL A 1 93 ? 10.639 -6.303 -13.579 1.00 93.94 93 VAL A O 1
ATOM 738 N N . ASN A 1 94 ? 9.081 -5.489 -14.977 1.00 92.25 94 ASN A N 1
ATOM 739 C CA . ASN A 1 94 ? 7.965 -5.732 -14.061 1.00 92.25 94 ASN A CA 1
ATOM 740 C C . ASN A 1 94 ? 7.862 -7.208 -13.658 1.00 92.25 94 ASN A C 1
ATOM 742 O O . ASN A 1 94 ? 7.633 -7.504 -12.488 1.00 92.25 94 ASN A O 1
ATOM 746 N N . ASN A 1 95 ? 8.037 -8.131 -14.602 1.00 94.75 95 ASN A N 1
ATOM 747 C CA . ASN A 1 95 ? 8.001 -9.564 -14.330 1.00 94.75 95 ASN A CA 1
ATOM 748 C C . ASN A 1 95 ? 9.178 -9.992 -13.451 1.00 94.75 95 ASN A C 1
ATOM 750 O O . ASN A 1 95 ? 8.970 -10.711 -12.479 1.00 94.75 95 ASN A O 1
ATOM 754 N N . THR A 1 96 ? 10.391 -9.515 -13.738 1.00 95.12 96 THR A N 1
ATOM 755 C CA . THR A 1 96 ? 11.579 -9.801 -12.922 1.00 95.12 96 THR A CA 1
ATOM 756 C C . THR A 1 96 ? 11.404 -9.319 -11.486 1.00 95.12 96 THR A C 1
ATOM 758 O O . THR A 1 96 ? 11.638 -10.087 -10.556 1.00 95.12 96 THR A O 1
ATOM 761 N N . VAL A 1 97 ? 10.936 -8.082 -11.288 1.00 93.00 97 VAL A N 1
ATOM 762 C CA . VAL A 1 97 ? 10.692 -7.526 -9.948 1.00 93.00 97 VAL A CA 1
ATOM 763 C C . VAL A 1 97 ? 9.598 -8.310 -9.227 1.00 93.00 97 VAL A C 1
ATOM 765 O O . VAL A 1 97 ? 9.801 -8.712 -8.087 1.00 93.00 97 VAL A O 1
ATOM 768 N N . LYS A 1 98 ? 8.471 -8.605 -9.890 1.00 92.12 98 LYS A N 1
ATOM 769 C CA . LYS A 1 98 ? 7.397 -9.431 -9.309 1.00 92.12 98 LYS A CA 1
ATOM 770 C C . LYS A 1 98 ? 7.900 -10.808 -8.889 1.00 92.12 98 LYS A C 1
ATOM 772 O O . LYS A 1 98 ? 7.593 -11.258 -7.791 1.00 92.12 98 LYS A O 1
ATOM 777 N N . ASN A 1 99 ? 8.690 -11.457 -9.740 1.00 94.81 99 ASN A N 1
ATOM 778 C CA . ASN A 1 99 ? 9.268 -12.760 -9.438 1.00 94.81 99 ASN A CA 1
ATOM 779 C C . ASN A 1 99 ? 10.207 -12.678 -8.234 1.00 94.81 99 ASN A C 1
ATOM 781 O O . ASN A 1 99 ? 10.085 -13.499 -7.336 1.00 94.81 99 ASN A O 1
ATOM 785 N N . ALA A 1 100 ? 11.078 -11.668 -8.174 1.00 92.62 100 ALA A N 1
ATOM 786 C CA . ALA A 1 100 ? 11.954 -11.449 -7.027 1.00 92.62 100 ALA A CA 1
ATOM 787 C C . ALA A 1 100 ? 11.161 -11.196 -5.734 1.00 92.62 100 ALA A C 1
ATOM 789 O O . ALA A 1 100 ? 11.474 -11.787 -4.705 1.00 92.62 100 ALA A O 1
ATOM 790 N N . CYS A 1 101 ? 10.101 -10.384 -5.777 1.00 88.81 101 CYS A N 1
ATOM 791 C CA . CYS A 1 101 ? 9.219 -10.184 -4.627 1.00 88.81 101 CYS A CA 1
ATOM 792 C C . CYS A 1 101 ? 8.571 -11.502 -4.179 1.00 88.81 101 CYS A C 1
ATOM 794 O O . CYS A 1 101 ? 8.558 -11.790 -2.989 1.00 88.81 101 CYS A O 1
ATOM 796 N N . ASN A 1 102 ? 8.100 -12.330 -5.112 1.00 88.69 102 ASN A N 1
ATOM 797 C CA . ASN A 1 102 ? 7.460 -13.606 -4.789 1.00 88.69 102 ASN A CA 1
ATOM 798 C C . ASN A 1 102 ? 8.433 -14.657 -4.230 1.00 88.69 102 ASN A C 1
ATOM 800 O O . ASN A 1 102 ? 8.021 -15.503 -3.441 1.00 88.69 102 ASN A O 1
ATOM 804 N N . THR A 1 103 ? 9.700 -14.650 -4.654 1.00 91.81 103 THR A N 1
ATOM 805 C CA . THR A 1 103 ? 10.682 -15.669 -4.247 1.00 91.81 103 THR A CA 1
ATOM 806 C C . THR A 1 103 ? 11.483 -15.272 -3.015 1.00 91.81 103 THR A C 1
ATOM 808 O O . THR A 1 103 ? 11.835 -16.137 -2.215 1.00 91.81 103 THR A O 1
ATOM 811 N N . LEU A 1 104 ? 11.784 -13.982 -2.857 1.00 89.88 104 LEU A N 1
ATOM 812 C CA . LEU A 1 104 ? 12.663 -13.480 -1.800 1.00 89.88 104 LEU A CA 1
ATOM 813 C C . LEU A 1 104 ? 11.892 -12.943 -0.594 1.00 89.88 104 LEU A C 1
ATOM 815 O O . LEU A 1 104 ? 12.439 -12.923 0.508 1.00 89.88 104 LEU A O 1
ATOM 819 N N . PHE A 1 105 ? 10.643 -12.504 -0.773 1.00 85.06 105 PHE A N 1
ATOM 820 C CA . PHE A 1 105 ? 9.870 -11.906 0.307 1.00 85.06 105 PHE A CA 1
ATOM 821 C C . PHE A 1 105 ? 8.921 -12.922 0.938 1.00 85.06 105 PHE A C 1
ATOM 823 O O . PHE A 1 105 ? 8.043 -13.479 0.280 1.00 85.06 105 PHE A O 1
ATOM 830 N N . ARG A 1 106 ? 9.065 -13.137 2.249 1.00 80.38 106 ARG A N 1
ATOM 831 C CA . ARG A 1 106 ? 8.054 -13.834 3.043 1.00 80.38 106 ARG A CA 1
ATOM 832 C C . ARG A 1 106 ? 7.128 -12.811 3.666 1.00 80.38 106 ARG A C 1
ATOM 834 O O . ARG A 1 106 ? 7.525 -11.989 4.484 1.00 80.38 106 ARG A O 1
ATOM 841 N N . LEU A 1 107 ? 5.888 -12.892 3.228 1.00 76.94 107 LEU A N 1
ATOM 842 C CA . LEU A 1 107 ? 4.775 -12.099 3.698 1.00 76.94 107 LEU A CA 1
ATOM 843 C C . LEU A 1 107 ? 4.495 -12.414 5.193 1.00 76.94 107 LEU A C 1
ATOM 845 O O . LEU A 1 107 ? 4.532 -13.575 5.599 1.00 76.94 107 LEU A O 1
ATOM 849 N N . GLY A 1 108 ? 4.296 -11.372 6.013 1.00 76.50 108 GLY A N 1
ATOM 850 C CA . GLY A 1 108 ? 4.033 -11.471 7.460 1.00 76.50 108 GLY A CA 1
ATOM 851 C C . GLY A 1 108 ? 2.579 -11.828 7.803 1.00 76.50 108 GLY A C 1
ATOM 852 O O . GLY A 1 108 ? 1.843 -12.330 6.971 1.00 76.50 108 GLY A O 1
ATOM 853 N N . ALA A 1 109 ? 2.126 -11.583 9.034 1.00 78.00 109 ALA A N 1
ATOM 854 C CA . ALA A 1 109 ? 0.729 -11.860 9.408 1.00 78.00 109 ALA A CA 1
ATOM 855 C C . ALA A 1 109 ? -0.257 -10.741 9.005 1.00 78.00 109 ALA A C 1
ATOM 857 O O . ALA A 1 109 ? -1.463 -10.969 8.985 1.00 78.00 109 ALA A O 1
ATOM 858 N N . ALA A 1 110 ? 0.241 -9.539 8.695 1.00 77.88 110 ALA A N 1
ATOM 859 C CA . ALA A 1 110 ? -0.566 -8.367 8.365 1.00 77.88 110 ALA A CA 1
ATOM 860 C C . ALA A 1 110 ? -0.072 -7.709 7.071 1.00 77.88 110 ALA A C 1
ATOM 862 O O . ALA A 1 110 ? 1.136 -7.600 6.848 1.00 77.88 110 ALA A O 1
ATOM 863 N N . PHE A 1 111 ? -1.017 -7.256 6.244 1.00 80.25 111 PHE A N 1
ATOM 864 C CA . PHE A 1 111 ? -0.757 -6.553 4.988 1.00 80.25 111 PHE A CA 1
ATOM 865 C C . PHE A 1 111 ? -1.649 -5.331 4.876 1.00 80.25 111 PHE A C 1
ATOM 867 O O . PHE A 1 111 ? -2.828 -5.381 5.225 1.00 80.25 111 PHE A O 1
ATOM 874 N N . SER A 1 112 ? -1.091 -4.266 4.321 1.00 82.06 112 SER A N 1
ATOM 875 C CA . SER A 1 112 ? -1.819 -3.077 3.908 1.00 82.06 112 SER A CA 1
ATOM 876 C C . SER A 1 112 ? -1.830 -2.996 2.381 1.00 82.06 112 SER A C 1
ATOM 878 O O . SER A 1 112 ? -0.840 -3.289 1.708 1.00 82.06 112 SER A O 1
ATOM 880 N N . PHE A 1 113 ? -2.981 -2.620 1.828 1.00 80.75 113 PHE A N 1
ATOM 881 C CA . PHE A 1 113 ? -3.154 -2.356 0.405 1.00 80.75 113 PHE A CA 1
ATOM 882 C C . PHE A 1 113 ? -3.638 -0.922 0.253 1.00 80.75 113 PHE A C 1
ATOM 884 O O . PHE A 1 113 ? -4.675 -0.559 0.800 1.00 80.75 113 PHE A O 1
ATOM 891 N N . ASN A 1 114 ? -2.879 -0.125 -0.485 1.00 79.75 114 ASN A N 1
ATOM 892 C CA . ASN A 1 114 ? -3.230 1.242 -0.837 1.00 79.75 114 ASN A CA 1
ATOM 893 C C . ASN A 1 114 ? -2.593 1.571 -2.193 1.00 79.75 114 ASN A C 1
ATOM 895 O O . ASN A 1 114 ? -1.699 0.853 -2.661 1.00 79.75 114 ASN A O 1
ATOM 899 N N . GLU A 1 115 ? -3.041 2.638 -2.839 1.00 82.00 115 GLU A N 1
ATOM 900 C CA . GLU A 1 115 ? -2.435 3.112 -4.076 1.00 82.00 115 GLU A CA 1
ATOM 901 C C . GLU A 1 115 ? -1.216 4.007 -3.813 1.00 82.00 115 GLU A C 1
ATOM 903 O O . GLU A 1 115 ? -1.209 4.830 -2.906 1.00 82.00 115 GLU A O 1
ATOM 908 N N . VAL A 1 116 ? -0.196 3.894 -4.671 1.00 79.56 116 VAL A N 1
ATOM 909 C CA . VAL A 1 116 ? 0.924 4.846 -4.734 1.00 79.56 116 VAL A CA 1
ATOM 910 C C . VAL A 1 116 ? 0.901 5.542 -6.088 1.00 79.56 116 VAL A C 1
ATOM 912 O O . VAL A 1 116 ? 0.748 4.896 -7.130 1.00 79.56 116 VAL A O 1
ATOM 915 N N . MET A 1 117 ? 1.080 6.861 -6.085 1.00 82.06 117 MET A N 1
ATOM 916 C CA . MET A 1 117 ? 1.079 7.674 -7.297 1.00 82.06 117 MET A CA 1
ATOM 917 C C . MET A 1 117 ? 2.504 7.977 -7.749 1.00 82.06 117 MET A C 1
ATOM 919 O O . MET A 1 117 ? 3.290 8.576 -7.026 1.00 82.06 117 MET A O 1
ATOM 923 N N . ILE A 1 118 ? 2.823 7.630 -8.996 1.00 83.06 118 ILE A N 1
ATOM 924 C CA . ILE A 1 118 ? 4.094 8.015 -9.615 1.00 83.06 118 ILE A CA 1
ATOM 925 C C . ILE A 1 118 ? 3.855 9.280 -10.451 1.00 83.06 118 ILE A C 1
ATOM 927 O O . ILE A 1 118 ? 3.115 9.219 -11.441 1.00 83.06 118 ILE A O 1
ATOM 931 N N . PRO A 1 119 ? 4.452 10.434 -10.097 1.00 80.00 119 PRO A N 1
ATOM 932 C CA . PRO A 1 119 ? 4.252 11.664 -10.848 1.00 80.00 119 PRO A CA 1
ATOM 933 C C . PRO A 1 119 ? 4.875 11.551 -12.245 1.00 80.00 119 PRO A C 1
ATOM 935 O O . PRO A 1 119 ? 6.068 11.296 -12.399 1.00 80.00 119 PRO A O 1
ATOM 938 N N . PHE A 1 120 ? 4.069 11.781 -13.284 1.00 82.31 120 PHE A N 1
ATOM 939 C CA . PHE A 1 120 ? 4.528 11.777 -14.673 1.00 82.31 120 PHE A CA 1
ATOM 940 C C . PHE A 1 120 ? 3.872 12.897 -15.487 1.00 82.31 120 PHE A C 1
ATOM 942 O O . PHE A 1 120 ? 2.646 12.970 -15.616 1.00 82.31 120 PHE A O 1
ATOM 949 N N . LYS A 1 121 ? 4.704 13.753 -16.090 1.00 76.19 121 LYS A N 1
ATOM 950 C CA . LYS A 1 121 ? 4.278 14.831 -16.990 1.00 76.19 121 LYS A CA 1
ATOM 951 C C . LYS A 1 121 ? 4.615 14.437 -18.431 1.00 76.19 121 LYS A C 1
ATOM 953 O O . LYS A 1 121 ? 5.755 14.540 -18.863 1.00 76.19 121 LYS A O 1
ATOM 958 N N . GLY A 1 122 ? 3.616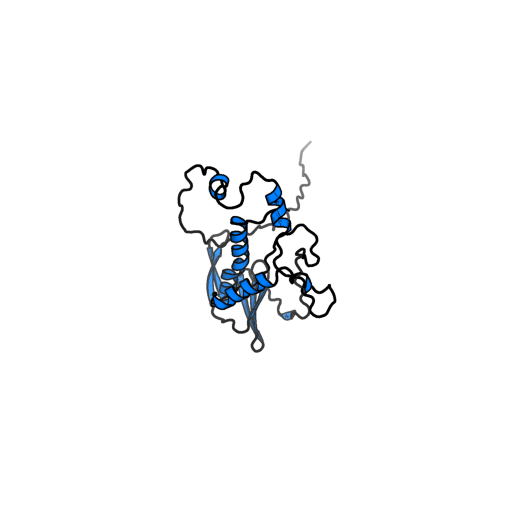 13.946 -19.161 1.00 81.44 122 GLY A N 1
ATOM 959 C CA . GLY A 1 122 ? 3.745 13.491 -20.547 1.00 81.44 122 GLY A CA 1
ATOM 960 C C . GLY A 1 122 ? 2.448 12.874 -21.070 1.00 81.44 122 GLY A C 1
ATOM 961 O O . GLY A 1 122 ? 1.443 12.833 -20.356 1.00 81.44 122 GLY A O 1
ATOM 962 N N . SER A 1 123 ? 2.457 12.399 -22.317 1.00 81.12 123 SER A N 1
ATOM 963 C CA . SER A 1 123 ? 1.313 11.681 -22.887 1.00 81.12 123 SER A CA 1
ATOM 964 C C . SER A 1 123 ? 1.322 10.231 -22.408 1.00 81.12 123 SER A C 1
ATOM 966 O O . SER A 1 123 ? 2.157 9.431 -22.828 1.00 81.12 123 SER A O 1
ATOM 968 N N . LEU A 1 124 ? 0.417 9.914 -21.485 1.00 81.44 124 LEU A N 1
ATOM 969 C CA . LEU A 1 124 ? 0.167 8.565 -20.997 1.00 81.44 124 LEU A CA 1
ATOM 970 C C . LEU A 1 124 ? -1.336 8.422 -20.798 1.00 81.44 124 LEU A C 1
ATOM 972 O O . LEU A 1 124 ? -1.921 9.101 -19.955 1.00 81.44 124 LEU A O 1
ATOM 976 N N . TRP A 1 125 ? -1.966 7.583 -21.612 1.00 78.19 125 TRP A N 1
ATOM 977 C CA . TRP A 1 125 ? -3.424 7.523 -21.696 1.00 78.19 125 TRP A CA 1
ATOM 978 C C . TRP A 1 125 ? -4.075 6.861 -20.471 1.00 78.19 125 TRP A C 1
ATOM 980 O O . TRP A 1 125 ? -5.219 7.165 -20.163 1.00 78.19 125 TRP A O 1
ATOM 990 N N . PHE A 1 126 ? -3.337 6.021 -19.734 1.00 79.25 126 PHE A N 1
ATOM 991 C CA . PHE A 1 126 ? -3.787 5.416 -18.472 1.00 79.25 126 PHE A CA 1
ATOM 992 C C . PHE A 1 126 ? -3.375 6.221 -17.227 1.00 79.25 126 PHE A C 1
ATOM 994 O O . PHE A 1 126 ? -3.444 5.725 -16.104 1.00 79.25 126 PHE A O 1
ATOM 1001 N N . ARG A 1 127 ? -2.934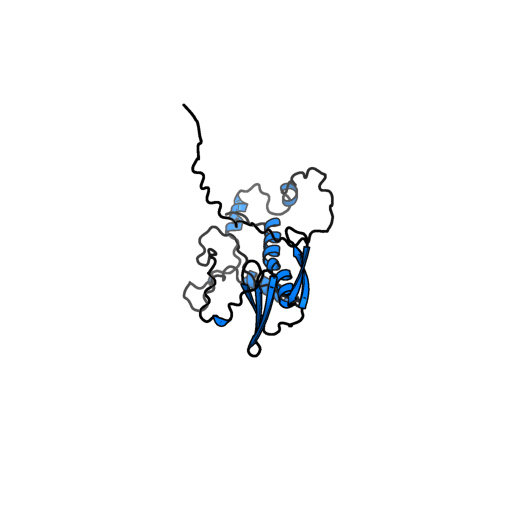 7.475 -17.397 1.00 78.62 127 ARG A N 1
ATOM 1002 C CA . ARG A 1 127 ? -2.700 8.376 -16.266 1.00 78.62 127 ARG A CA 1
ATOM 1003 C C . ARG A 1 127 ? -4.030 8.677 -15.582 1.00 78.62 127 ARG A C 1
ATOM 1005 O O . ARG A 1 127 ? -4.921 9.262 -16.192 1.00 78.62 127 ARG A O 1
ATOM 1012 N N . SER A 1 128 ? -4.110 8.363 -14.296 1.00 70.62 128 SER A N 1
ATOM 1013 C CA . SER A 1 128 ? -5.230 8.767 -13.453 1.00 70.62 128 SER A CA 1
ATOM 1014 C C . SER A 1 128 ? -4.929 10.097 -12.765 1.00 70.62 128 SER A C 1
ATOM 1016 O O . SER A 1 128 ? -3.817 10.321 -12.284 1.00 70.62 128 SER A O 1
ATOM 1018 N N . THR A 1 129 ? -5.916 10.987 -12.712 1.00 64.56 129 THR A N 1
ATOM 1019 C CA . THR A 1 129 ? -5.958 12.060 -11.717 1.00 64.56 129 THR A CA 1
ATOM 1020 C C . THR A 1 129 ? -6.827 11.555 -10.573 1.00 64.56 129 THR A C 1
ATOM 1022 O O . THR A 1 129 ? -8.006 11.264 -10.777 1.00 64.56 129 THR A O 1
ATOM 1025 N N . GLN A 1 130 ? -6.254 11.393 -9.376 1.00 54.50 130 GLN A N 1
ATOM 1026 C CA . GLN A 1 130 ? -7.046 10.940 -8.235 1.00 54.50 130 GLN A CA 1
ATOM 1027 C C . GLN A 1 130 ? -8.160 11.954 -7.943 1.00 54.50 130 GLN A C 1
ATOM 1029 O O . GLN A 1 130 ? -7.928 13.160 -7.843 1.00 54.50 130 GLN A O 1
ATOM 1034 N N . ARG A 1 131 ? -9.389 11.448 -7.839 1.00 37.06 131 ARG A N 1
ATOM 1035 C CA . ARG A 1 131 ? -10.561 12.161 -7.331 1.00 37.06 131 ARG A CA 1
ATOM 1036 C C . ARG A 1 131 ? -11.202 11.268 -6.282 1.00 37.06 131 ARG A C 1
ATOM 1038 O O . ARG A 1 131 ? -11.453 10.096 -6.546 1.00 37.06 131 ARG A O 1
ATOM 1045 N N . THR A 1 132 ? -11.467 11.813 -5.104 1.00 37.06 132 THR A N 1
ATOM 1046 C CA . THR A 1 132 ? -12.114 11.080 -4.015 1.00 37.06 132 THR A CA 1
ATOM 1047 C C . THR A 1 132 ? -13.555 10.751 -4.406 1.00 37.06 132 THR A C 1
ATOM 1049 O O . THR A 1 132 ? -14.336 11.651 -4.717 1.00 37.06 132 THR A O 1
ATOM 1052 N N . VAL A 1 133 ? -13.928 9.469 -4.410 1.00 38.38 133 VAL A N 1
ATOM 1053 C CA . VAL A 1 133 ? -15.317 9.042 -4.646 1.00 38.38 133 VAL A CA 1
ATOM 1054 C C . VAL A 1 133 ? -16.047 8.967 -3.300 1.00 38.38 133 VAL A C 1
ATOM 1056 O O . VAL A 1 133 ? -15.542 8.379 -2.347 1.00 38.38 133 VAL A O 1
ATOM 1059 N N . LEU A 1 134 ? -17.224 9.593 -3.208 1.00 48.62 134 LEU A N 1
ATOM 1060 C CA . LEU A 1 134 ? -18.007 9.736 -1.973 1.00 48.62 134 LEU A CA 1
ATOM 1061 C C . LEU A 1 134 ? -18.840 8.495 -1.599 1.00 48.62 134 LEU A C 1
ATOM 1063 O O . LEU A 1 134 ? -19.283 7.710 -2.435 1.00 48.62 134 LEU A O 1
ATOM 1067 N N . SER A 1 135 ? -19.103 8.399 -0.296 1.00 40.53 135 SER A N 1
ATOM 1068 C CA . SER A 1 135 ? -19.490 7.243 0.526 1.00 40.53 135 SER A CA 1
ATOM 1069 C C . SER A 1 135 ? -20.894 6.649 0.340 1.00 40.53 135 SER A C 1
ATOM 1071 O O . SER A 1 135 ? -21.341 5.882 1.187 1.00 40.53 135 SER A O 1
ATOM 1073 N N . LYS A 1 136 ? -21.617 6.943 -0.743 1.00 56.59 136 LYS A N 1
ATOM 1074 C CA . LYS A 1 136 ? -22.961 6.371 -0.960 1.00 56.59 136 LYS A CA 1
ATOM 1075 C C . LYS A 1 136 ? -22.867 5.066 -1.749 1.00 56.59 136 LYS A C 1
ATOM 1077 O O . LYS A 1 136 ? -23.266 4.998 -2.911 1.00 56.59 136 LYS A O 1
ATOM 1082 N N . ARG A 1 137 ? -22.292 4.026 -1.132 1.00 60.25 137 ARG A N 1
ATOM 1083 C CA . ARG A 1 137 ? -22.227 2.689 -1.743 1.00 60.25 137 ARG A CA 1
ATOM 1084 C C . ARG A 1 137 ? -23.646 2.138 -1.916 1.00 60.25 137 ARG A C 1
ATOM 1086 O O . ARG A 1 137 ? -24.407 2.023 -0.958 1.00 60.25 137 ARG A O 1
ATOM 1093 N N . LYS A 1 138 ? -24.009 1.808 -3.158 1.00 57.97 138 LYS A N 1
ATOM 1094 C CA . LYS A 1 138 ? -25.295 1.182 -3.499 1.00 57.97 138 LYS A CA 1
ATOM 1095 C C . LYS A 1 138 ? -25.410 -0.152 -2.740 1.00 57.97 138 LYS A C 1
ATOM 1097 O O . LYS A 1 138 ? -24.479 -0.949 -2.806 1.00 57.97 138 LYS A O 1
ATOM 1102 N N . HIS A 1 139 ? -26.546 -0.394 -2.082 1.00 64.44 139 HIS A N 1
ATOM 1103 C CA . HIS A 1 139 ? -26.844 -1.591 -1.266 1.00 64.44 139 HIS A CA 1
ATOM 1104 C C . HIS A 1 139 ? -26.118 -1.699 0.085 1.00 64.44 139 HIS A C 1
ATOM 1106 O O . HIS A 1 139 ? -26.109 -2.778 0.671 1.00 64.44 139 HIS A O 1
ATOM 1112 N N . PHE A 1 140 ? -25.544 -0.611 0.612 1.00 64.06 140 PHE A N 1
ATOM 1113 C CA . PHE A 1 140 ? -25.162 -0.608 2.025 1.00 64.06 140 PHE A CA 1
ATOM 1114 C C . PHE A 1 140 ? -26.435 -0.585 2.896 1.00 64.06 140 PHE A C 1
ATOM 1116 O O . PHE A 1 140 ? -27.303 0.259 2.636 1.00 64.06 140 PHE A O 1
ATOM 1123 N N . PRO A 1 141 ? -26.599 -1.501 3.868 1.00 66.19 141 PRO A N 1
ATOM 1124 C CA . PRO A 1 141 ? -27.788 -1.526 4.715 1.00 66.19 141 PRO A CA 1
ATOM 1125 C C . PRO A 1 141 ? -27.906 -0.220 5.513 1.00 66.19 141 PRO A C 1
ATOM 1127 O O . PRO A 1 141 ? -26.953 0.206 6.161 1.00 66.19 141 PRO A O 1
ATOM 1130 N N . LYS A 1 142 ? -29.065 0.442 5.436 1.00 66.62 142 LYS A N 1
ATOM 1131 C CA . LYS A 1 142 ? -29.291 1.767 6.056 1.00 66.62 142 LYS A CA 1
ATOM 1132 C C . LYS A 1 142 ? -29.494 1.675 7.567 1.00 66.62 142 LYS A C 1
ATOM 1134 O O . LYS A 1 142 ? -29.224 2.601 8.313 1.00 66.62 142 LYS A O 1
ATOM 1139 N N . ASP A 1 143 ? -29.928 0.509 7.999 1.00 67.56 143 ASP A N 1
ATOM 1140 C CA . ASP A 1 143 ? -30.146 0.055 9.364 1.00 67.56 143 ASP A CA 1
ATOM 1141 C C . ASP A 1 143 ? -28.824 -0.161 10.137 1.00 67.56 143 ASP A C 1
ATOM 1143 O O . ASP A 1 143 ? -28.838 -0.508 11.319 1.00 67.56 143 ASP A O 1
ATOM 1147 N N . LEU A 1 144 ? -27.677 0.099 9.491 1.00 63.44 144 LEU A N 1
ATOM 1148 C CA . LEU A 1 144 ? -26.354 0.088 10.115 1.00 63.44 144 LEU A CA 1
ATOM 1149 C C . LEU A 1 144 ? -25.865 1.472 10.597 1.00 63.44 144 LEU A C 1
ATOM 1151 O O . LEU A 1 144 ? -24.741 1.577 11.082 1.00 63.44 144 LEU A O 1
ATOM 1155 N N . GLU A 1 145 ? -26.675 2.529 10.474 1.00 66.75 145 GLU A N 1
ATOM 1156 C CA . GLU A 1 145 ? -26.331 3.898 10.896 1.00 66.75 145 GLU A CA 1
ATOM 1157 C C . GLU A 1 145 ? -26.493 4.100 12.417 1.00 66.75 145 GLU A C 1
ATOM 1159 O O . GLU A 1 145 ? -27.329 4.874 12.886 1.00 66.75 145 GLU A O 1
ATOM 1164 N N . ASP A 1 146 ? -25.694 3.396 13.220 1.00 68.88 146 ASP A N 1
ATOM 1165 C CA . ASP A 1 146 ? -25.648 3.625 14.664 1.00 68.88 146 ASP A CA 1
ATOM 1166 C C . ASP A 1 146 ? -25.035 4.998 14.993 1.00 68.88 146 ASP A C 1
ATOM 1168 O O . ASP A 1 146 ? -23.962 5.367 14.504 1.00 68.88 146 ASP A O 1
ATOM 1172 N N . GLN A 1 147 ? -25.675 5.741 15.902 1.00 75.25 147 GLN A N 1
ATOM 1173 C CA . GLN A 1 147 ? -25.037 6.897 16.527 1.00 75.25 147 GLN A CA 1
ATOM 1174 C C . GLN A 1 147 ? -24.012 6.403 17.550 1.00 75.25 147 GLN A C 1
ATOM 1176 O O . GLN A 1 147 ? -24.365 5.799 18.561 1.00 75.25 147 GLN A O 1
ATOM 1181 N N . LEU A 1 148 ? -22.739 6.645 17.253 1.00 76.88 148 LEU A N 1
ATOM 1182 C CA . LEU A 1 148 ? -21.603 6.302 18.103 1.00 76.88 148 LEU A CA 1
ATOM 1183 C C . LEU A 1 148 ? -20.992 7.575 18.692 1.00 76.88 148 LEU A C 1
ATOM 1185 O O . LEU A 1 148 ? -20.955 8.626 18.041 1.00 76.88 148 LEU A O 1
ATOM 1189 N N . GLN A 1 149 ? -20.459 7.491 19.903 1.00 78.50 149 GLN A N 1
ATOM 1190 C CA . GLN A 1 149 ? -19.552 8.503 20.435 1.00 78.50 149 GLN A CA 1
ATOM 1191 C C . GLN A 1 149 ? -18.175 8.385 19.776 1.00 78.50 149 GLN A C 1
ATOM 1193 O O . GLN A 1 149 ? -17.826 7.361 19.190 1.00 78.50 149 GLN A O 1
ATOM 1198 N N . VAL A 1 150 ? -17.381 9.456 19.827 1.00 77.50 150 VAL A N 1
ATOM 1199 C CA . VAL A 1 150 ? -16.019 9.421 19.273 1.00 77.50 150 VAL A CA 1
ATOM 1200 C C . VAL A 1 150 ? -15.201 8.351 20.005 1.00 77.50 150 VAL A C 1
ATOM 1202 O O . VAL A 1 150 ? -15.188 8.286 21.236 1.00 77.50 150 VAL A O 1
ATOM 1205 N N . ASN A 1 151 ? -14.513 7.522 19.230 1.00 77.56 151 ASN A N 1
ATOM 1206 C CA . ASN A 1 151 ? -13.762 6.319 19.580 1.00 77.56 151 ASN A CA 1
ATOM 1207 C C . ASN A 1 151 ? -14.589 5.198 20.231 1.00 77.56 151 ASN A C 1
ATOM 1209 O O . ASN A 1 151 ? -14.023 4.321 20.878 1.00 77.56 151 ASN A O 1
ATOM 1213 N N . GLU A 1 152 ? -15.909 5.203 20.054 1.00 83.31 152 GLU A N 1
ATOM 1214 C CA . GLU A 1 152 ? -16.757 4.055 20.373 1.00 83.31 152 GLU A CA 1
ATOM 1215 C C . GLU A 1 152 ? -16.740 3.052 19.213 1.00 83.31 152 GLU A C 1
ATOM 1217 O O . GLU A 1 152 ? -16.622 3.429 18.038 1.00 83.31 152 GLU A O 1
ATOM 1222 N N . CYS A 1 153 ? -16.862 1.767 19.543 1.00 83.69 153 CYS A N 1
ATOM 1223 C CA . CYS A 1 153 ? -16.971 0.701 18.563 1.00 83.69 153 CYS A CA 1
ATOM 1224 C C . CYS A 1 153 ? -18.119 -0.261 18.883 1.00 83.69 153 CYS A C 1
ATOM 1226 O O . CYS A 1 153 ? -18.462 -0.491 20.040 1.00 83.69 153 CYS A O 1
ATOM 1228 N N . LYS A 1 154 ? -18.708 -0.831 17.831 1.00 85.50 154 LYS A N 1
ATOM 1229 C CA . LYS A 1 154 ? -19.733 -1.879 17.900 1.00 85.50 154 LYS A CA 1
ATOM 1230 C C . LYS A 1 154 ? -19.408 -2.951 16.873 1.00 85.50 154 LYS A C 1
ATOM 1232 O O . LYS A 1 154 ? -18.987 -2.627 15.767 1.00 85.50 154 LYS A O 1
ATOM 1237 N N . MET A 1 155 ? -19.635 -4.212 17.217 1.00 84.81 155 MET A N 1
ATOM 1238 C CA . MET A 1 155 ? -19.425 -5.336 16.308 1.00 84.81 155 MET A CA 1
ATOM 1239 C C . MET A 1 155 ? -20.740 -6.079 16.068 1.00 84.81 155 MET A C 1
ATOM 1241 O O . MET A 1 155 ? -21.509 -6.322 16.998 1.00 84.81 155 MET A O 1
ATOM 1245 N N . ARG A 1 156 ? -21.007 -6.432 14.810 1.00 83.12 156 ARG A N 1
ATOM 1246 C CA . ARG A 1 156 ? -22.157 -7.234 14.372 1.00 83.12 156 ARG A CA 1
ATOM 1247 C C . ARG A 1 156 ? -21.687 -8.321 13.416 1.00 83.12 156 ARG A C 1
ATOM 1249 O O . ARG A 1 156 ? -20.707 -8.125 12.708 1.00 83.12 156 ARG A O 1
ATOM 1256 N N . SER A 1 157 ? -22.389 -9.448 13.354 1.00 84.19 157 SER A N 1
ATOM 1257 C CA . SER A 1 157 ? -22.075 -10.516 12.402 1.00 84.19 157 SER A CA 1
ATOM 1258 C C . SER A 1 157 ? -23.310 -11.001 11.655 1.00 84.19 157 SER A C 1
ATOM 1260 O O . SER A 1 157 ? -24.417 -11.052 12.193 1.00 84.19 157 SER A O 1
ATOM 1262 N N . VAL A 1 158 ? -23.108 -11.351 10.387 1.00 78.69 158 VAL A N 1
ATOM 1263 C CA . VAL A 1 158 ? -24.088 -12.025 9.535 1.00 78.69 158 VAL A CA 1
ATOM 1264 C C . VAL A 1 158 ? -23.369 -13.168 8.826 1.00 78.69 158 VAL A C 1
ATOM 1266 O O . VAL A 1 158 ? -22.516 -12.948 7.966 1.00 78.69 158 VAL A O 1
ATOM 1269 N N . GLY A 1 159 ? -23.701 -14.407 9.197 1.00 83.75 159 GLY A N 1
ATOM 1270 C CA . GLY A 1 159 ? -23.002 -15.592 8.697 1.00 83.75 159 GLY A CA 1
ATOM 1271 C C . GLY A 1 159 ? -21.526 -15.587 9.102 1.00 83.75 159 GLY A C 1
ATOM 1272 O O . GLY A 1 159 ? -21.206 -15.502 10.283 1.00 83.75 159 GLY A O 1
ATOM 1273 N N . ASN A 1 160 ? -20.636 -15.677 8.115 1.00 85.88 160 ASN A N 1
ATOM 1274 C CA . ASN A 1 160 ? -19.181 -15.629 8.281 1.00 85.88 160 ASN A CA 1
ATOM 1275 C C . ASN A 1 160 ? -18.587 -14.225 8.071 1.00 85.88 160 ASN A C 1
ATOM 1277 O O . ASN A 1 160 ? -17.373 -14.099 7.949 1.00 85.88 160 ASN A O 1
ATOM 1281 N N . LEU A 1 161 ? -19.422 -13.188 7.964 1.00 82.88 161 LEU A N 1
ATOM 1282 C CA . LEU A 1 161 ? -18.982 -11.806 7.827 1.00 82.88 161 LEU A CA 1
ATOM 1283 C C . LEU A 1 161 ? -19.250 -11.046 9.125 1.00 82.88 161 LEU A C 1
ATOM 1285 O O . LEU A 1 161 ? -20.347 -11.100 9.680 1.00 82.88 161 LEU A O 1
ATOM 1289 N N . VAL A 1 162 ? -18.247 -10.310 9.580 1.00 84.19 162 VAL A N 1
ATOM 1290 C CA . VAL A 1 162 ? -18.269 -9.457 10.763 1.00 84.19 162 VAL A CA 1
ATOM 1291 C C . VAL A 1 162 ? -18.087 -8.010 10.316 1.00 84.19 162 VAL A C 1
ATOM 1293 O O . VAL A 1 162 ? -17.146 -7.692 9.592 1.00 84.19 162 VAL A O 1
ATOM 1296 N N . ASP A 1 163 ? -18.999 -7.142 10.739 1.00 84.88 163 ASP A N 1
ATOM 1297 C CA . ASP A 1 163 ? -18.911 -5.690 10.616 1.00 84.88 163 ASP A CA 1
ATOM 1298 C C . ASP A 1 163 ? -18.488 -5.100 11.961 1.00 84.88 163 ASP A C 1
ATOM 1300 O O . ASP A 1 163 ? -19.213 -5.213 12.953 1.00 84.88 163 ASP A O 1
ATOM 1304 N N . THR A 1 164 ? -17.332 -4.446 11.985 1.00 86.62 164 THR A N 1
ATOM 1305 C CA . THR A 1 164 ? -16.897 -3.624 13.113 1.00 86.62 164 THR A CA 1
ATOM 1306 C C . THR A 1 164 ? -17.081 -2.162 12.755 1.00 86.62 164 THR A C 1
ATOM 1308 O O . THR A 1 164 ? -16.351 -1.608 11.931 1.00 86.62 164 THR A O 1
ATOM 1311 N N . GLN A 1 165 ? -18.034 -1.517 13.411 1.00 85.69 165 GLN A N 1
ATOM 1312 C CA . GLN A 1 165 ? -18.173 -0.075 13.370 1.00 85.69 165 GLN A CA 1
ATOM 1313 C C . GLN A 1 165 ? -17.251 0.577 14.372 1.00 85.69 165 GLN A C 1
ATOM 1315 O O . GLN A 1 165 ? -17.186 0.176 15.533 1.00 85.69 165 GLN A O 1
ATOM 1320 N N . TRP A 1 166 ? -16.596 1.637 13.932 1.00 85.88 166 TRP A N 1
ATOM 1321 C CA . TRP A 1 166 ? -15.784 2.480 14.785 1.00 85.88 166 TRP A CA 1
ATOM 1322 C C . TRP A 1 166 ? -15.955 3.929 14.368 1.00 85.88 166 TRP A C 1
ATOM 1324 O O . TRP A 1 166 ? -15.846 4.262 13.185 1.00 85.88 166 TRP A O 1
ATOM 1334 N N . ARG A 1 167 ? -16.227 4.810 15.329 1.00 83.62 167 ARG A N 1
ATOM 1335 C CA . ARG A 1 167 ? -16.320 6.240 15.049 1.00 83.62 167 ARG A CA 1
ATOM 1336 C C . ARG A 1 167 ? -15.023 6.934 15.417 1.00 83.62 167 ARG A C 1
ATOM 1338 O O . ARG A 1 167 ? -14.777 7.191 16.582 1.00 83.62 167 ARG A O 1
ATOM 1345 N N . HIS A 1 168 ? -14.242 7.303 14.411 1.00 79.25 168 HIS A N 1
ATOM 1346 C CA . HIS A 1 168 ? -13.151 8.263 14.569 1.00 79.25 168 HIS A CA 1
ATOM 1347 C C . HIS A 1 168 ? -13.697 9.674 14.274 1.00 79.25 168 HIS A C 1
ATOM 1349 O O . HIS A 1 168 ? -14.709 10.082 14.842 1.00 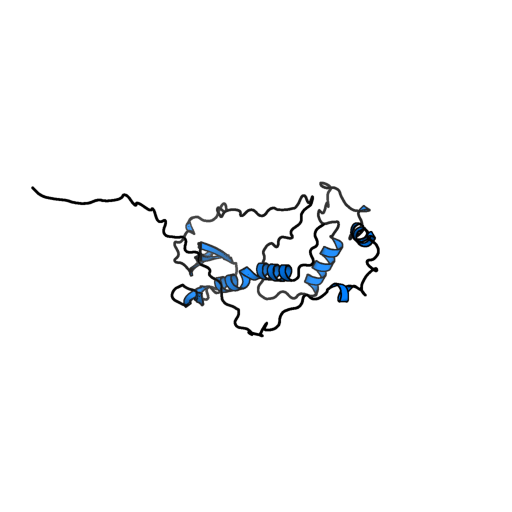79.25 168 HIS A O 1
ATOM 1355 N N . LYS A 1 169 ? -13.138 10.382 13.286 1.00 78.12 169 LYS A N 1
ATOM 1356 C CA . LYS A 1 169 ? -13.735 11.605 12.707 1.00 78.12 169 LYS A CA 1
ATOM 1357 C C . LYS A 1 169 ? -15.092 11.340 12.034 1.00 78.12 169 LYS A C 1
ATOM 1359 O O . LYS A 1 169 ? -15.953 12.213 11.969 1.00 78.12 169 LYS A O 1
ATOM 1364 N N . ARG A 1 170 ? -15.288 10.124 11.517 1.00 78.38 170 ARG A N 1
ATOM 1365 C CA . ARG A 1 170 ? -16.534 9.624 10.914 1.00 78.38 170 ARG A CA 1
ATOM 1366 C C . ARG A 1 170 ? -16.769 8.186 11.366 1.00 78.38 170 ARG A C 1
ATOM 1368 O O . ARG A 1 170 ? -15.831 7.529 11.815 1.00 78.38 170 ARG A O 1
ATOM 1375 N N . VAL A 1 171 ? -18.006 7.709 11.235 1.00 80.25 171 VAL A N 1
ATOM 1376 C CA . VAL A 1 171 ? -18.311 6.284 11.411 1.00 80.25 171 VAL A CA 1
ATOM 1377 C C . VAL A 1 171 ? -17.687 5.517 10.248 1.00 80.25 171 VAL A C 1
ATOM 1379 O O . VAL A 1 171 ? -17.932 5.828 9.081 1.00 80.25 171 VAL A O 1
ATOM 1382 N N . MET A 1 172 ? -16.838 4.553 10.579 1.00 80.56 172 MET A N 1
ATOM 1383 C CA . MET A 1 172 ? -16.191 3.642 9.647 1.00 80.56 172 MET A CA 1
ATOM 1384 C C . MET A 1 172 ? -16.694 2.228 9.894 1.00 80.56 172 MET A C 1
ATOM 1386 O O . MET A 1 172 ? -16.905 1.843 11.039 1.00 80.56 172 MET A O 1
ATOM 1390 N N . HIS A 1 173 ? -16.845 1.467 8.814 1.00 82.62 173 HIS A N 1
ATOM 1391 C CA . HIS A 1 173 ? -17.226 0.059 8.840 1.00 82.62 173 HIS A CA 1
ATOM 1392 C C . HIS A 1 173 ? -16.048 -0.782 8.359 1.00 82.62 173 HIS A C 1
ATOM 1394 O O . HIS A 1 173 ? -15.581 -0.609 7.229 1.00 82.62 173 HIS A O 1
ATOM 1400 N N . MET A 1 174 ? -15.564 -1.677 9.213 1.00 83.69 174 MET A N 1
ATOM 1401 C CA . MET A 1 174 ? -14.525 -2.649 8.892 1.00 83.69 174 MET A CA 1
ATOM 1402 C C . MET A 1 174 ? -15.184 -4.010 8.699 1.00 83.69 174 MET A C 1
ATOM 1404 O O . MET A 1 174 ? -15.693 -4.596 9.650 1.00 83.69 174 MET A O 1
ATOM 1408 N N . LEU A 1 175 ? -15.167 -4.509 7.465 1.00 83.19 175 LEU A N 1
ATOM 1409 C CA . LEU A 1 175 ? -15.691 -5.832 7.145 1.00 83.19 175 LEU A CA 1
ATOM 1410 C C . LEU A 1 175 ? -14.566 -6.861 7.225 1.00 83.19 175 LEU A C 1
ATOM 1412 O O . LEU A 1 175 ? -13.534 -6.708 6.572 1.00 83.19 175 LEU A O 1
ATOM 1416 N N . SER A 1 176 ? -14.779 -7.919 7.997 1.00 82.62 176 SER A N 1
ATOM 1417 C CA . SER A 1 176 ? -13.827 -9.012 8.175 1.00 82.62 176 SER A CA 1
ATOM 1418 C C . SER A 1 176 ? -14.542 -10.355 8.187 1.00 82.62 176 SER A C 1
ATOM 1420 O O . SER A 1 176 ? -15.713 -10.438 8.535 1.00 82.62 176 SER A O 1
ATOM 1422 N N . THR A 1 177 ? -13.838 -11.421 7.822 1.00 85.12 177 THR A N 1
ATOM 1423 C CA . THR A 1 177 ? -14.339 -12.799 7.964 1.00 85.12 177 THR A CA 1
ATOM 1424 C C . THR A 1 177 ? -13.849 -13.487 9.239 1.00 85.12 177 THR A C 1
ATOM 1426 O O . THR A 1 177 ? -14.360 -14.543 9.594 1.00 85.12 177 THR A O 1
ATOM 1429 N N . ASP A 1 178 ? -12.888 -12.875 9.938 1.00 82.56 178 ASP A N 1
ATOM 1430 C CA . ASP A 1 178 ? -12.199 -13.445 11.103 1.00 82.56 178 ASP A CA 1
ATOM 1431 C C . ASP A 1 178 ? -11.831 -12.349 12.122 1.00 82.56 178 ASP A C 1
ATOM 1433 O O . ASP A 1 178 ? -10.717 -12.261 12.636 1.00 82.56 178 ASP A O 1
ATOM 1437 N N . ALA A 1 179 ? -12.739 -11.396 12.352 1.00 81.75 179 ALA A N 1
ATOM 1438 C CA . ALA A 1 179 ? -12.497 -10.379 13.370 1.00 81.75 179 ALA A CA 1
ATOM 1439 C C . ALA A 1 179 ? -12.791 -10.944 14.765 1.00 81.75 179 ALA A C 1
ATOM 1441 O O . ALA A 1 179 ? -13.927 -11.294 15.082 1.00 81.75 179 ALA A O 1
ATOM 1442 N N . SER A 1 180 ? -11.757 -10.977 15.605 1.00 81.44 180 SER A N 1
ATOM 1443 C CA . SER A 1 180 ? -11.881 -11.312 17.021 1.00 81.44 180 SER A CA 1
ATOM 1444 C C . SER A 1 180 ? -12.693 -10.240 17.768 1.00 81.44 180 SER A C 1
ATOM 1446 O O . SER A 1 180 ? -12.387 -9.051 17.630 1.00 81.44 180 SER A O 1
ATOM 1448 N N . PRO A 1 181 ? -13.674 -10.624 18.610 1.00 84.12 181 PRO A N 1
ATOM 1449 C CA . PRO A 1 181 ? -14.402 -9.696 19.475 1.00 84.12 181 PRO A CA 1
ATOM 1450 C C . PRO A 1 181 ? -13.585 -9.258 20.706 1.00 84.12 181 PRO A C 1
ATOM 1452 O O . PRO A 1 181 ? -14.125 -8.609 21.600 1.00 84.12 181 PRO A O 1
ATOM 1455 N N . MET A 1 182 ? -12.302 -9.630 20.790 1.00 87.06 182 MET A N 1
ATOM 1456 C CA . MET A 1 182 ? -11.420 -9.265 21.897 1.00 87.06 182 MET A CA 1
ATOM 1457 C C . MET A 1 182 ? -11.197 -7.748 21.946 1.00 87.06 182 MET A C 1
ATOM 1459 O O . MET A 1 182 ? -10.838 -7.131 20.941 1.00 87.06 182 MET A O 1
ATOM 1463 N N . MET A 1 183 ? -11.419 -7.165 23.126 1.00 87.75 183 MET A N 1
ATOM 1464 C CA . MET A 1 183 ? -11.263 -5.733 23.389 1.00 87.75 183 MET A CA 1
ATOM 1465 C C . MET A 1 183 ? -9.889 -5.451 23.981 1.00 87.75 183 MET A C 1
ATOM 1467 O O . MET A 1 183 ? -9.448 -6.153 24.892 1.00 87.75 183 MET A O 1
ATOM 1471 N N . HIS A 1 184 ? -9.225 -4.430 23.460 1.00 86.62 184 HIS A N 1
ATOM 1472 C CA . HIS A 1 184 ? -7.932 -3.942 23.908 1.00 86.62 184 HIS A CA 1
ATOM 1473 C C . HIS A 1 184 ? -8.071 -2.510 24.424 1.00 86.62 184 HIS A C 1
ATOM 1475 O O . HIS A 1 184 ? -8.797 -1.692 23.851 1.00 86.62 184 HIS A O 1
ATOM 1481 N N . THR A 1 185 ? -7.329 -2.197 25.485 1.00 89.56 185 THR A N 1
ATOM 1482 C CA . THR A 1 185 ? -7.182 -0.824 25.971 1.00 89.56 185 THR A CA 1
ATOM 1483 C C . THR A 1 185 ? -6.140 -0.104 25.125 1.00 89.56 185 THR A C 1
ATOM 1485 O O . THR A 1 185 ? -4.986 -0.527 25.089 1.00 89.56 185 THR A O 1
ATOM 1488 N N . VAL A 1 186 ? -6.532 0.990 24.478 1.00 85.31 186 VAL A N 1
ATOM 1489 C CA . VAL A 1 186 ? -5.632 1.853 23.705 1.00 85.31 186 VAL A CA 1
ATOM 1490 C C . VAL A 1 186 ? -5.763 3.292 24.191 1.00 85.31 186 VAL A C 1
ATOM 1492 O O . VAL A 1 186 ? -6.876 3.797 24.362 1.00 85.31 186 VAL A O 1
ATOM 1495 N N . SER A 1 187 ? -4.623 3.946 24.409 1.00 84.81 187 SER A N 1
ATOM 1496 C CA . SER A 1 187 ? -4.544 5.351 24.807 1.00 84.81 187 SER A CA 1
ATOM 1497 C C . SER A 1 187 ? -4.617 6.255 23.578 1.00 84.81 187 SER A C 1
ATOM 1499 O O . SER A 1 187 ? -3.806 6.146 22.660 1.00 84.81 187 SER A O 1
ATOM 1501 N N . PHE A 1 188 ? -5.586 7.163 23.560 1.00 80.06 188 PHE A N 1
ATOM 1502 C CA . PHE A 1 188 ? -5.750 8.179 22.524 1.00 80.06 188 PHE A CA 1
ATOM 1503 C C . PHE A 1 188 ? -5.260 9.530 23.028 1.00 80.06 188 PHE A C 1
ATOM 1505 O O . PHE A 1 188 ? -5.528 9.896 24.173 1.00 80.06 188 PHE A O 1
ATOM 1512 N N . HIS A 1 189 ? -4.602 10.301 22.165 1.00 78.62 189 HIS A N 1
ATOM 1513 C CA . HIS A 1 189 ? -4.265 11.680 22.488 1.00 78.62 189 HIS A CA 1
ATOM 1514 C C . HIS A 1 189 ? -5.537 12.536 22.538 1.00 78.62 189 HIS A C 1
ATOM 1516 O O . HIS A 1 189 ? -6.466 12.357 21.752 1.00 78.62 189 HIS A O 1
ATOM 1522 N N . SER A 1 190 ? -5.604 13.453 23.496 1.00 77.94 190 SER A N 1
ATOM 1523 C CA . SER A 1 190 ? -6.692 14.419 23.611 1.00 77.94 190 SER A CA 1
ATOM 1524 C C . SER A 1 190 ? -6.154 15.707 24.216 1.00 77.94 190 SER A C 1
ATOM 1526 O O . SER A 1 190 ? -5.157 15.700 24.936 1.00 77.94 190 SER A O 1
ATOM 1528 N N . LYS A 1 191 ? -6.837 16.829 23.964 1.00 75.06 191 LYS A N 1
ATOM 1529 C CA . LYS A 1 191 ? -6.452 18.155 24.480 1.00 75.06 191 LYS A CA 1
ATOM 1530 C C . LYS A 1 191 ? -6.328 18.200 26.013 1.00 75.06 191 LYS A C 1
ATOM 1532 O O . LYS A 1 191 ? -5.643 19.070 26.534 1.00 75.06 191 LYS A O 1
ATOM 1537 N N . GLY A 1 192 ? -6.991 17.281 26.723 1.00 81.06 192 GLY A N 1
ATOM 1538 C CA . GLY A 1 192 ? -6.938 17.140 28.184 1.00 81.06 192 GLY A CA 1
ATOM 1539 C C . GLY A 1 192 ? -5.926 16.110 28.704 1.00 81.06 192 GLY A C 1
ATOM 1540 O O . GLY A 1 192 ? -5.980 15.776 29.884 1.00 81.06 192 GLY A O 1
ATOM 1541 N N . GLY A 1 193 ? -5.047 15.588 27.845 1.00 81.00 193 GLY A N 1
ATOM 1542 C CA . GLY A 1 193 ? -4.152 14.471 28.147 1.00 81.00 193 GLY A CA 1
ATOM 1543 C C . GLY A 1 193 ? -4.637 13.143 27.549 1.00 81.00 193 GLY A C 1
ATOM 1544 O O . GLY A 1 193 ? -5.711 13.090 26.944 1.00 81.00 193 GLY A O 1
ATOM 1545 N N . PRO A 1 194 ? -3.842 12.069 27.669 1.00 85.12 194 PRO A N 1
ATOM 1546 C CA . PRO A 1 194 ? -4.179 10.772 27.097 1.00 85.12 194 PRO A CA 1
ATOM 1547 C C . PRO A 1 194 ? -5.455 10.188 27.722 1.00 85.12 194 PRO A C 1
ATOM 1549 O O . PRO A 1 194 ? -5.648 10.233 28.936 1.00 85.12 194 PRO A O 1
ATOM 1552 N N . ILE A 1 195 ? -6.333 9.639 26.879 1.00 83.69 195 ILE A N 1
ATOM 1553 C CA . ILE A 1 195 ? -7.590 8.992 27.272 1.00 83.69 195 ILE A CA 1
ATOM 1554 C C . ILE A 1 195 ? -7.548 7.526 26.850 1.00 83.69 195 ILE A C 1
ATOM 1556 O O . ILE A 1 195 ? -7.486 7.225 25.657 1.00 83.69 195 ILE A O 1
ATOM 1560 N N . ASP A 1 196 ? -7.678 6.622 27.814 1.00 87.25 196 ASP A N 1
ATOM 1561 C CA . ASP A 1 196 ? -7.768 5.188 27.551 1.00 87.25 196 ASP A CA 1
ATOM 1562 C C . ASP A 1 196 ? -9.175 4.794 27.105 1.00 87.25 196 ASP A C 1
ATOM 1564 O O . ASP A 1 196 ? -10.178 5.148 27.735 1.00 87.25 196 ASP A O 1
ATOM 1568 N N . LYS A 1 197 ? -9.262 4.034 26.012 1.00 84.25 197 LYS A N 1
ATOM 1569 C CA . LYS A 1 197 ? -10.524 3.488 25.507 1.00 84.25 197 LYS A CA 1
ATOM 1570 C C . LYS A 1 197 ? -10.391 2.024 25.138 1.00 84.25 197 LYS A C 1
ATOM 1572 O O . LYS A 1 197 ? -9.350 1.568 24.679 1.00 84.25 197 LYS A O 1
ATOM 1577 N N . GLN A 1 198 ? -11.490 1.305 25.328 1.00 87.44 198 GLN A N 1
ATOM 1578 C CA . GLN A 1 198 ? -11.629 -0.073 24.882 1.00 87.44 198 GLN A CA 1
ATOM 1579 C C . GLN A 1 198 ? -12.023 -0.080 23.407 1.00 87.44 198 GLN A C 1
ATOM 1581 O O . GLN A 1 198 ? -13.074 0.453 23.045 1.00 87.44 198 GLN A O 1
ATOM 158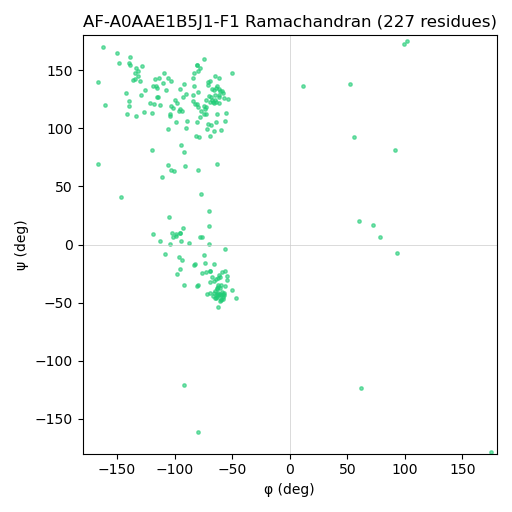6 N N . ILE A 1 199 ? -11.204 -0.704 22.567 1.00 88.25 199 ILE A N 1
ATOM 1587 C CA . ILE A 1 199 ? -11.491 -0.916 21.145 1.00 88.25 199 ILE A CA 1
ATOM 1588 C C . ILE A 1 199 ? -11.303 -2.387 20.771 1.00 88.25 199 ILE A C 1
ATOM 1590 O O . ILE A 1 199 ? -10.516 -3.089 21.398 1.00 88.25 199 ILE A O 1
ATOM 1594 N N . TYR A 1 200 ? -11.995 -2.871 19.738 1.00 88.00 200 TYR A N 1
ATOM 1595 C CA . TYR A 1 200 ? -11.750 -4.224 19.229 1.00 88.00 200 TYR A CA 1
ATOM 1596 C C . TYR A 1 200 ? -10.336 -4.349 18.649 1.00 88.00 200 TYR A C 1
ATOM 1598 O O . TYR A 1 200 ? -9.850 -3.437 17.975 1.00 88.00 200 TYR A O 1
ATOM 1606 N N . GLN A 1 201 ? -9.717 -5.518 18.814 1.00 86.12 201 GLN A N 1
ATOM 1607 C CA . GLN A 1 201 ? -8.388 -5.838 18.284 1.00 86.12 201 GLN A CA 1
ATOM 1608 C C . GLN A 1 201 ? -8.247 -5.507 16.786 1.00 86.12 201 GLN A C 1
ATOM 1610 O O . GLN A 1 201 ? -7.217 -4.998 16.351 1.00 86.12 201 GLN A O 1
ATOM 1615 N N . CYS A 1 202 ? -9.282 -5.753 15.975 1.00 82.19 202 CYS A N 1
ATOM 1616 C CA . CYS A 1 202 ? -9.237 -5.446 14.542 1.00 82.19 202 CYS A CA 1
ATOM 1617 C C . CYS A 1 202 ? -9.096 -3.941 14.248 1.00 82.19 202 CYS A C 1
ATOM 1619 O O . CYS A 1 202 ? -8.487 -3.572 13.246 1.00 82.19 202 CYS A O 1
ATOM 1621 N N . VAL A 1 203 ? -9.621 -3.077 15.125 1.00 85.69 203 VAL A N 1
ATOM 1622 C CA . VAL A 1 203 ? -9.500 -1.617 15.010 1.00 85.69 203 VAL A CA 1
ATOM 1623 C C . VAL A 1 203 ? -8.073 -1.186 15.329 1.00 85.69 203 VAL A C 1
ATOM 1625 O O . VAL A 1 203 ? -7.504 -0.388 14.592 1.00 85.69 203 VAL A O 1
ATOM 1628 N N . GLU A 1 204 ? -7.462 -1.754 16.368 1.00 86.69 204 GLU A N 1
ATOM 1629 C CA . GLU A 1 204 ? -6.054 -1.498 16.689 1.00 86.69 204 GLU A CA 1
ATOM 1630 C C . GLU A 1 204 ? -5.132 -1.921 15.536 1.00 86.69 204 GLU A C 1
ATOM 1632 O O . GLU A 1 204 ? -4.295 -1.138 15.086 1.00 86.69 204 GLU A O 1
ATOM 1637 N N . VAL A 1 205 ? -5.322 -3.136 15.005 1.00 85.25 205 VAL A N 1
ATOM 1638 C CA . VAL A 1 205 ? -4.559 -3.644 13.853 1.00 85.25 205 VAL A CA 1
ATOM 1639 C C . VAL A 1 205 ? -4.732 -2.730 12.641 1.00 85.25 205 VAL A C 1
ATOM 1641 O O . VAL A 1 205 ? -3.760 -2.460 11.939 1.00 85.25 205 VAL A O 1
ATOM 1644 N N . TYR A 1 206 ? -5.940 -2.225 12.393 1.00 84.88 206 TYR A N 1
ATOM 1645 C CA . TYR A 1 206 ? -6.177 -1.264 11.322 1.00 84.88 206 TYR A CA 1
ATOM 1646 C C . TYR A 1 206 ? -5.398 0.038 11.540 1.00 84.88 206 TYR A C 1
ATOM 1648 O O . TYR A 1 206 ? -4.628 0.431 10.668 1.00 84.88 206 TYR A O 1
ATOM 1656 N N . ILE A 1 207 ? -5.551 0.680 12.703 1.00 84.00 207 ILE A N 1
ATOM 1657 C CA . ILE A 1 207 ? -4.889 1.955 13.027 1.00 84.00 207 ILE A CA 1
ATOM 1658 C C . ILE A 1 207 ? -3.371 1.820 12.895 1.00 84.00 207 ILE A C 1
ATOM 1660 O O . ILE A 1 207 ? -2.724 2.676 12.299 1.00 84.00 207 ILE A O 1
ATOM 1664 N N . LYS A 1 208 ? -2.811 0.717 13.398 1.00 85.69 208 LYS A N 1
ATOM 1665 C CA . LYS A 1 208 ? -1.371 0.459 13.365 1.00 85.69 208 LYS A CA 1
ATOM 1666 C C . LYS A 1 208 ? -0.806 0.356 11.947 1.00 85.69 208 LYS A C 1
ATOM 1668 O O . LYS A 1 208 ? 0.327 0.768 11.730 1.00 85.69 208 LYS A O 1
ATOM 1673 N N . ASN A 1 209 ? -1.570 -0.197 11.004 1.00 84.06 209 ASN A N 1
ATOM 1674 C CA . ASN A 1 209 ? -1.069 -0.526 9.665 1.00 84.06 209 ASN A CA 1
ATOM 1675 C C . ASN A 1 209 ? -1.607 0.398 8.552 1.00 84.06 209 ASN A C 1
ATOM 1677 O O . ASN A 1 209 ? -1.143 0.306 7.416 1.00 84.06 209 ASN A O 1
ATOM 1681 N N . ILE A 1 210 ? -2.573 1.289 8.828 1.00 80.81 210 ILE A N 1
ATOM 1682 C CA . ILE A 1 210 ? -3.202 2.142 7.797 1.00 80.81 210 ILE A CA 1
ATOM 1683 C C . ILE A 1 210 ? -2.183 3.040 7.078 1.00 80.81 210 ILE A C 1
ATOM 1685 O O . ILE A 1 210 ? -2.296 3.258 5.876 1.00 80.81 210 ILE A O 1
ATOM 1689 N N . GLY A 1 211 ? -1.162 3.513 7.796 1.00 83.00 211 GLY A N 1
ATOM 1690 C CA . GLY A 1 211 ? -0.135 4.407 7.261 1.00 83.00 211 GLY A CA 1
ATOM 1691 C C . GLY A 1 211 ? 1.052 3.701 6.607 1.00 83.00 211 GLY A C 1
ATOM 1692 O O . GLY A 1 211 ? 1.985 4.374 6.182 1.00 83.00 211 GLY A O 1
ATOM 1693 N N . ASP A 1 212 ? 1.078 2.367 6.530 1.00 85.62 212 ASP A N 1
ATOM 1694 C CA . ASP A 1 212 ? 2.276 1.644 6.082 1.00 85.62 212 ASP A CA 1
ATOM 1695 C C . ASP A 1 212 ? 2.670 1.968 4.637 1.00 85.62 212 ASP A C 1
ATOM 1697 O O . ASP A 1 212 ? 3.852 2.173 4.346 1.00 85.62 212 ASP A O 1
ATOM 1701 N N . VAL A 1 213 ? 1.689 2.031 3.732 1.00 84.56 213 VAL A N 1
ATOM 1702 C CA . VAL A 1 213 ? 1.948 2.356 2.322 1.00 84.56 213 VAL A CA 1
ATOM 1703 C C . VAL A 1 213 ? 2.377 3.816 2.176 1.00 84.56 213 VAL A C 1
ATOM 1705 O O . VAL A 1 213 ? 3.351 4.086 1.473 1.00 84.56 213 VAL A O 1
ATOM 1708 N N . ASP A 1 214 ? 1.726 4.732 2.896 1.00 84.75 214 ASP A N 1
ATOM 1709 C CA . ASP A 1 214 ? 2.048 6.164 2.875 1.00 84.75 214 ASP A CA 1
ATOM 1710 C C . ASP A 1 214 ? 3.445 6.429 3.451 1.00 84.75 214 ASP A C 1
ATOM 1712 O O . ASP A 1 214 ? 4.222 7.192 2.883 1.00 84.75 214 ASP A O 1
ATOM 1716 N N . ARG A 1 215 ? 3.829 5.724 4.522 1.00 84.81 215 ARG A N 1
ATOM 1717 C CA . ARG A 1 215 ? 5.185 5.772 5.082 1.00 84.81 215 ARG A CA 1
ATOM 1718 C C . ARG A 1 215 ? 6.214 5.267 4.079 1.00 84.81 215 ARG A C 1
ATOM 1720 O O . ARG A 1 215 ? 7.285 5.856 3.941 1.00 84.81 215 ARG A O 1
ATOM 1727 N N . GLN A 1 216 ? 5.911 4.187 3.358 1.00 84.31 216 GLN A N 1
ATOM 1728 C CA . GLN A 1 216 ? 6.800 3.705 2.304 1.00 84.31 216 GLN A CA 1
ATOM 1729 C C . GLN A 1 216 ? 6.942 4.738 1.175 1.00 84.31 216 GLN A C 1
ATOM 1731 O O . GLN A 1 216 ? 8.039 4.896 0.635 1.00 84.31 216 GLN A O 1
ATOM 1736 N N . ASP A 1 217 ? 5.864 5.437 0.816 1.00 81.88 217 ASP A N 1
ATOM 1737 C CA . ASP A 1 217 ? 5.899 6.521 -0.168 1.00 81.88 217 ASP A CA 1
ATOM 1738 C C . ASP A 1 217 ? 6.719 7.720 0.329 1.00 81.88 217 ASP A C 1
ATOM 1740 O O . ASP A 1 217 ? 7.576 8.231 -0.392 1.00 81.88 217 ASP A O 1
ATOM 1744 N N . GLN A 1 218 ? 6.577 8.085 1.605 1.00 84.06 218 GLN A N 1
ATOM 1745 C CA . GLN A 1 218 ? 7.366 9.133 2.248 1.00 84.06 218 GLN A CA 1
ATOM 1746 C C . GLN A 1 218 ? 8.869 8.812 2.216 1.00 84.06 218 GLN A C 1
ATOM 1748 O O . GLN A 1 218 ? 9.676 9.646 1.806 1.00 84.06 218 GLN A O 1
ATOM 1753 N N . VAL A 1 219 ? 9.260 7.580 2.565 1.00 83.50 219 VAL A N 1
ATOM 1754 C CA . VAL A 1 219 ? 10.662 7.128 2.481 1.00 83.50 219 VAL A CA 1
ATOM 1755 C C . VAL A 1 219 ? 11.173 7.188 1.039 1.00 83.50 219 VAL A C 1
ATOM 1757 O O . VAL A 1 219 ? 12.285 7.658 0.797 1.00 83.50 219 VAL A O 1
ATOM 1760 N N . LYS A 1 220 ? 10.367 6.766 0.055 1.00 80.38 220 LYS A N 1
ATOM 1761 C CA . LYS A 1 220 ? 10.732 6.875 -1.368 1.00 80.38 220 LYS A CA 1
ATOM 1762 C C . LYS A 1 220 ? 10.914 8.327 -1.805 1.00 80.38 220 LYS A C 1
ATOM 1764 O O . LYS A 1 220 ? 11.807 8.591 -2.607 1.00 80.38 220 LYS A O 1
ATOM 1769 N N . ALA A 1 221 ? 10.108 9.255 -1.292 1.00 76.56 221 ALA A N 1
ATOM 1770 C CA . ALA A 1 221 ? 10.228 10.675 -1.599 1.00 76.56 221 ALA A CA 1
ATOM 1771 C C . ALA A 1 221 ? 11.569 11.253 -1.112 1.00 76.56 221 ALA A C 1
ATOM 1773 O O . ALA A 1 221 ? 12.234 11.951 -1.883 1.00 76.56 221 ALA A O 1
ATOM 1774 N N . TYR A 1 222 ? 12.013 10.896 0.102 1.00 76.25 222 TYR A N 1
ATOM 1775 C CA . TYR A 1 222 ? 13.308 11.329 0.650 1.00 76.25 222 TYR A CA 1
ATOM 1776 C C . TYR A 1 222 ? 14.506 10.877 -0.196 1.00 76.25 222 TYR A C 1
ATOM 1778 O O . TYR A 1 222 ? 15.457 11.635 -0.365 1.00 76.25 222 TYR A O 1
ATOM 1786 N N . PHE A 1 223 ? 14.449 9.671 -0.769 1.00 73.50 223 PHE A N 1
ATOM 1787 C CA . PHE A 1 223 ? 15.526 9.104 -1.592 1.00 73.50 223 PHE A CA 1
ATOM 1788 C C . PHE A 1 223 ? 15.216 9.121 -3.096 1.00 73.50 223 PHE A C 1
ATOM 1790 O O . PHE A 1 223 ? 15.742 8.305 -3.858 1.00 73.50 223 PHE A O 1
ATOM 1797 N N . SER A 1 224 ? 14.333 10.018 -3.546 1.00 69.38 224 SER A N 1
ATOM 1798 C CA . SER A 1 224 ? 13.853 9.981 -4.927 1.00 69.38 224 SER A CA 1
ATOM 1799 C C . SER A 1 224 ? 14.954 10.336 -5.936 1.00 69.38 224 SER A C 1
ATOM 1801 O O . SER A 1 224 ? 15.603 11.376 -5.869 1.00 69.38 224 SER A O 1
ATOM 1803 N N . THR A 1 225 ? 15.147 9.462 -6.926 1.00 70.81 225 THR A N 1
ATOM 1804 C CA . THR A 1 225 ? 16.065 9.667 -8.065 1.00 70.81 225 THR A CA 1
ATOM 1805 C C . THR A 1 225 ? 15.326 10.074 -9.343 1.00 70.81 225 THR A C 1
ATOM 1807 O O . THR A 1 225 ? 15.903 10.095 -10.432 1.00 70.81 225 THR A O 1
ATOM 1810 N N . GLY A 1 226 ? 14.030 10.388 -9.228 1.00 63.84 226 GLY A N 1
ATOM 1811 C CA . GLY A 1 226 ? 13.180 10.773 -10.348 1.00 63.84 226 GLY A CA 1
ATOM 1812 C C . GLY A 1 226 ? 13.689 12.048 -11.017 1.00 63.84 226 GLY A C 1
ATOM 1813 O O . GLY A 1 226 ? 13.804 13.091 -10.381 1.00 63.84 226 GLY A O 1
ATOM 1814 N N . GLN A 1 227 ? 13.980 11.977 -12.315 1.00 63.22 227 GLN A N 1
ATOM 1815 C CA . GLN A 1 227 ? 14.450 13.127 -13.086 1.00 63.22 227 GLN A CA 1
ATOM 1816 C C . GLN A 1 227 ? 13.350 13.665 -14.001 1.00 63.22 227 GLN A C 1
ATOM 1818 O O . GLN A 1 227 ? 12.557 12.907 -14.564 1.00 63.22 227 GLN A O 1
ATOM 1823 N N . LYS A 1 228 ? 13.309 14.993 -14.159 1.00 58.81 228 LYS A N 1
ATOM 1824 C CA . LYS A 1 228 ? 12.457 15.643 -15.161 1.00 58.81 228 LYS A CA 1
ATOM 1825 C C . LYS A 1 228 ? 13.032 15.373 -16.555 1.00 58.81 228 LYS A C 1
ATOM 1827 O O . LYS A 1 228 ? 14.249 15.398 -16.730 1.00 58.81 228 LYS A O 1
ATOM 1832 N N . LYS A 1 229 ? 12.148 15.109 -17.517 1.00 48.25 229 LYS A N 1
ATOM 1833 C CA . LYS A 1 229 ? 12.463 15.253 -18.942 1.00 48.25 229 LYS A CA 1
ATOM 1834 C C . LYS A 1 229 ? 12.395 16.718 -19.342 1.00 48.25 229 LYS A C 1
ATOM 1836 O O . LYS A 1 229 ? 11.525 17.421 -18.775 1.00 48.25 229 LYS A O 1
#

Solvent-accessible surface area (backbone atoms only — not comparable to full-atom values): 15949 Å² total; per-residue (Å²): 132,88,78,89,81,85,88,83,82,92,75,86,76,86,74,81,88,78,84,77,84,78,84,83,76,81,88,79,83,89,74,77,94,71,79,81,84,62,88,81,70,84,78,67,61,64,76,73,45,71,85,58,74,82,75,84,85,50,83,57,66,75,51,56,68,74,68,71,70,73,45,74,66,92,75,61,65,53,91,89,46,90,87,47,55,97,54,53,59,51,37,63,61,53,49,53,52,51,50,48,48,68,75,73,53,80,82,72,97,75,85,75,87,78,91,82,86,80,92,76,94,72,98,56,91,85,66,79,77,92,70,92,81,78,90,78,62,85,89,60,71,75,92,69,75,70,92,65,55,79,65,36,62,51,78,49,74,61,92,69,39,31,40,37,36,36,16,61,100,51,81,41,78,45,79,35,72,79,65,59,89,52,70,40,81,47,75,39,87,45,100,89,46,75,44,78,38,66,38,41,46,59,55,54,57,44,67,74,38,69,53,53,60,58,49,52,50,52,56,47,60,78,70,58,81,84,75,86,130

pLDDT: mean 70.3, std 19.37, range [30.53, 95.12]

Secondary structure (DSSP, 8-state):
------------------------------S------S--PPP-HHHHHTTSSS-TT-TTHHHHGGG--SS-GGGPPPTTSTT--TTGGGHHHHHHHHHHHHHH----S------------S--TTPPPP-PPPS--TT--GGG-----TT-EEEEEETTEEEEEEESSSEEEEEESS----EEEEEEP-TTS-EEEEEEHHHHHHHHHTTHHHHHHHHHHHT------

Mean predicted aligned error: 16.58 Å

InterPro domains:
  IPR029526 PiggyBac transposable element-derived protein [PF13843] (133-222)